Protein AF-A0A380T944-F1 (afdb_monomer)

Radius of gyration: 43.35 Å; Cα contacts (8 Å, |Δi|>4): 78; chains: 1; bounding box: 134×58×89 Å

pLDDT: mean 83.02, std 14.63, range [38.44, 97.25]

Solvent-accessible surface area (backbone atoms only — not comparable to full-atom values): 15507 Å² total; per-residue (Å²): 140,78,91,81,86,84,78,82,78,94,68,70,72,60,61,56,52,52,51,52,53,50,51,52,52,50,50,52,49,52,51,49,50,52,51,49,53,53,50,52,52,50,52,51,54,52,53,53,53,48,52,56,51,60,66,45,58,72,58,50,53,62,50,51,53,53,49,52,51,54,50,54,53,49,51,54,48,48,56,52,50,53,49,49,55,51,53,51,49,52,53,48,43,64,74,45,43,75,53,44,56,56,50,50,52,55,50,50,55,49,52,50,51,51,53,50,51,53,50,51,49,54,53,48,51,52,49,38,51,51,38,44,55,52,24,52,51,32,44,53,52,21,51,52,30,45,54,57,35,54,43,64,75,35,56,67,58,49,51,51,53,47,51,49,50,52,49,52,53,47,51,53,41,51,52,29,50,76,70,65,36,55,69,58,40,49,41,50,64,69,38,103,73,22,58,68,74,73,53,70,80,80,87,72,86,64,51,72,68,55,47,52,49,51,45,54,54,32,47,52,50,24,52,53,29,46,52,52,22,53,50,32,48,51,51,32,55,50,44,52,52,53,51,54,51,52,52,52,48,53,54,50,50,53,51,49,48,57,51,49,51,54,50,52,52,56,56,54,58,72,74,52,76,80,77,73,81,81,71,83,79,125

Sequence (282 aa):
MTYQDEKPQPGQCDLTELERQLEELRQKLLDSQGELQTTQGKIKEHQDQIKDLEALIPQFGPILDGYRTRYEELKKKQEKYDKYCHDERGCLEQILGPIAQKVHEILNKIHEDIARLKKEIAEMEKQCNQLKAERDTAKAEMDAAKSKLDLWRTPAASIDARHKQLDDIKKLLDAERQQHNYAMAYYFLIGKQKYCDKVDDPPQVLTLDQLCEKLKSTWSKYQEAHAIYNTKDGEVNRCETQLATKKSQLEQDQKNLEANIRRKLMELGRDAPPAPTTYATR

Nearest PDB structures (foldseek):
  5xg2-assembly1_A  TM=3.643E-01  e=3.667E-02  Pyrococcus yayanosii CH1
  3zx6-assembly1_B  TM=2.583E-01  e=1.693E-01  Archaeoglobus fulgidus DSM 4304
  5nnv-assembly1_A  TM=2.857E-01  e=4.057E-01  Bacillus subtilis subsp. subtilis str. 168
  3ja6-assembly1_I  TM=2.835E-01  e=4.780E-01  Escherichia coli
  3ja6-assembly1_H  TM=2.481E-01  e=1.774E+00  Escherichia coli

Foldseek 3Di:
DDDDDDDDDPDPVPVVVVVVVVVVVVVVVVVVVVVVVVVVVVVVVVVVVVVVVVVCVVVVVVVVVVVVVVVVVVVVVVVVVVVVVVVVVVLVCVQLPVVVVVLVVLVVVLVVVLVVLVVVLVVLVVVLVVLVVQLVVLVVQLVVLVVQLVCLVCVVVVVVVLVVLVVVLVVVLVVCVVVVVVVVSVCCCDPPCNSVVVRPPDSDPDDPVRSVVSNVVSVVSSVVSVVSSVVSVVVSVVSVVVSVVSVVVSVVSVVVSVVVSVVVVVVSVVVGDPDPPVVPPD

Organism: NCBI:txid256318

Secondary structure (DSSP, 8-state):
------PPPTTHHHHHHHHHHHHHHHHHHHHHHHHHHHHHHHHHHHHHHHHHHHHHHHHHHHHHHHHHHHHHHHHHHHHHHHHHHHHHHHHHHHHHTHHHHHHHHHHHHHHHHHHHHHHHHHHHHHHHHHHHHHHHHHHHHHHHHHHHHHHHH-HHHHHHHHHHHHHHHHHHHHHHHHTT-HHHHHHHHHSTT-GGGGS-S------HHHHHHHHHHHHHHHHHHHHHHHHHHHHHHHHHHHHHHHHHHHHHHHHHHHHHHHHHHHHHHHSSPPPPGGGS--

Mean predicted aligned error: 16.77 Å

Structure (mmCIF, N/CA/C/O backbone):
data_AF-A0A380T944-F1
#
_entry.id   AF-A0A380T944-F1
#
loop_
_atom_site.group_PDB
_atom_site.id
_atom_site.type_symbol
_atom_site.label_atom_id
_atom_site.label_alt_id
_atom_site.label_comp_id
_atom_site.label_asym_id
_atom_site.label_entity_id
_atom_site.label_seq_id
_atom_site.pdbx_PDB_ins_code
_atom_site.Cartn_x
_atom_site.Cartn_y
_atom_site.Cartn_z
_atom_site.occupancy
_atom_site.B_iso_or_equiv
_atom_site.auth_seq_id
_atom_site.auth_comp_id
_atom_site.auth_asym_id
_atom_site.auth_atom_id
_atom_site.pdbx_PDB_model_num
ATOM 1 N N . MET A 1 1 ? -89.274 -41.256 20.090 1.00 41.50 1 MET A N 1
ATOM 2 C CA . MET A 1 1 ? -89.637 -41.819 18.772 1.00 41.50 1 MET A CA 1
ATOM 3 C C . MET A 1 1 ? -89.711 -40.661 17.798 1.00 41.50 1 MET A C 1
ATOM 5 O O . MET A 1 1 ? -90.449 -39.738 18.088 1.00 41.50 1 MET A O 1
ATOM 9 N N . THR A 1 2 ? -88.989 -40.573 16.693 1.00 43.06 2 THR A N 1
ATOM 10 C CA . THR A 1 2 ? -87.859 -41.326 16.130 1.00 43.06 2 THR A CA 1
ATOM 11 C C . THR A 1 2 ? -87.410 -40.458 14.952 1.00 43.06 2 THR A C 1
ATOM 13 O O . THR A 1 2 ? -88.257 -39.940 14.230 1.00 43.06 2 THR A O 1
ATOM 16 N N . TYR A 1 3 ? -86.102 -40.268 14.810 1.00 48.88 3 TYR A N 1
ATOM 17 C CA . TYR A 1 3 ? -85.458 -39.623 13.668 1.00 48.88 3 TYR A CA 1
ATOM 18 C C . TYR A 1 3 ? -85.688 -40.416 12.367 1.00 48.88 3 TYR A C 1
ATOM 20 O O . TYR A 1 3 ? -85.624 -41.644 12.382 1.00 48.88 3 TYR A O 1
ATOM 28 N N . GLN A 1 4 ? -85.863 -39.700 11.258 1.00 42.66 4 GLN A N 1
ATOM 29 C CA . GLN A 1 4 ? -85.433 -40.062 9.898 1.00 42.66 4 GLN A CA 1
ATOM 30 C C . GLN A 1 4 ? -84.932 -38.727 9.316 1.00 42.66 4 GLN A C 1
ATOM 32 O O . GLN A 1 4 ? -85.723 -37.797 9.226 1.00 42.66 4 GLN A O 1
ATOM 37 N N . ASP A 1 5 ? -83.643 -38.419 9.176 1.00 48.06 5 ASP A N 1
ATOM 38 C CA . ASP A 1 5 ? -82.487 -39.107 8.572 1.00 48.06 5 ASP A CA 1
ATOM 39 C C . ASP A 1 5 ? -82.612 -39.241 7.043 1.00 48.06 5 ASP A C 1
ATOM 41 O O . ASP A 1 5 ? -82.834 -40.317 6.489 1.00 48.06 5 ASP A O 1
ATOM 45 N N . GLU A 1 6 ? -82.508 -38.092 6.365 1.00 44.66 6 GLU A N 1
ATOM 46 C CA . GLU A 1 6 ? -82.304 -37.998 4.920 1.00 44.66 6 GLU A CA 1
ATOM 47 C C . GLU A 1 6 ? -80.809 -38.173 4.608 1.00 44.66 6 GLU A C 1
ATOM 49 O O . GLU A 1 6 ? -79.975 -37.316 4.902 1.00 44.66 6 GLU A O 1
ATOM 54 N N . LYS A 1 7 ? -80.467 -39.321 4.013 1.00 48.03 7 LYS A N 1
ATOM 55 C CA . LYS A 1 7 ? -79.121 -39.629 3.510 1.00 48.03 7 LYS A CA 1
ATOM 56 C C . LYS A 1 7 ? -78.780 -38.788 2.266 1.00 48.03 7 LYS A C 1
ATOM 58 O O . LYS A 1 7 ? -79.626 -38.676 1.378 1.00 48.03 7 LYS A O 1
ATOM 63 N N . PRO A 1 8 ? -77.532 -38.300 2.121 1.00 44.50 8 PRO A N 1
ATOM 64 C CA . PRO A 1 8 ? -77.084 -37.614 0.913 1.00 44.50 8 PRO A CA 1
ATOM 65 C C . PRO A 1 8 ? -76.825 -38.603 -0.239 1.00 44.50 8 PRO A C 1
ATOM 67 O O . PRO A 1 8 ? -76.390 -39.737 -0.023 1.00 44.50 8 PRO A O 1
ATOM 70 N N . GLN A 1 9 ? -77.119 -38.171 -1.471 1.00 47.78 9 GLN A N 1
ATOM 71 C CA . GLN A 1 9 ? -77.060 -38.981 -2.694 1.00 47.78 9 GLN A CA 1
ATOM 72 C C . GLN A 1 9 ? -75.616 -39.361 -3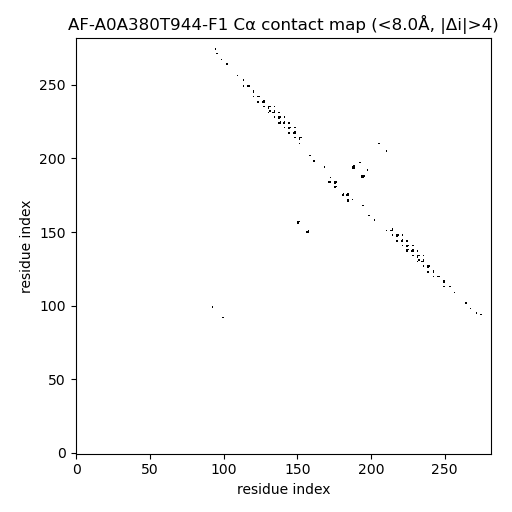.107 1.00 47.78 9 GLN A C 1
ATOM 74 O O . GLN A 1 9 ? -74.747 -38.489 -3.178 1.00 47.78 9 GLN A O 1
ATOM 79 N N . PRO A 1 10 ? -75.351 -40.636 -3.458 1.00 48.81 10 PRO A N 1
ATOM 80 C CA . PRO A 1 10 ? -74.058 -41.100 -3.952 1.00 48.81 10 PRO A CA 1
ATOM 81 C C . PRO A 1 10 ? -73.948 -40.827 -5.461 1.00 48.81 10 PRO A C 1
ATOM 83 O O . PRO A 1 10 ? -74.543 -41.528 -6.273 1.00 48.81 10 PRO A O 1
ATOM 86 N N . GLY A 1 11 ? -73.215 -39.779 -5.840 1.00 53.28 11 GLY A N 1
ATOM 87 C CA . GLY A 1 11 ? -72.976 -39.440 -7.253 1.00 53.28 11 GLY A CA 1
ATOM 88 C C . GLY A 1 11 ? -72.318 -38.078 -7.504 1.00 53.28 11 GLY A C 1
ATOM 89 O O . GLY A 1 11 ? -71.756 -37.862 -8.570 1.00 53.28 11 GLY A O 1
ATOM 90 N N . GLN A 1 12 ? -72.319 -37.167 -6.525 1.00 50.97 12 GLN A N 1
ATOM 91 C CA . GLN A 1 12 ? -71.710 -35.832 -6.667 1.00 50.97 12 GLN A CA 1
ATOM 92 C C . GLN A 1 12 ? -70.182 -35.783 -6.446 1.00 50.97 12 GLN A C 1
ATOM 94 O O . GLN A 1 12 ? -69.553 -34.792 -6.813 1.00 50.97 12 GLN A O 1
ATOM 99 N N . CYS A 1 13 ? -69.567 -36.835 -5.893 1.00 49.25 13 CYS A N 1
ATOM 100 C CA . CYS A 1 13 ? -68.118 -36.882 -5.633 1.00 49.25 13 CYS A CA 1
ATOM 101 C C . CYS A 1 13 ? -67.246 -37.304 -6.832 1.00 49.25 13 CYS A C 1
ATOM 103 O O . CYS A 1 13 ? -66.045 -37.077 -6.779 1.00 49.25 13 CYS A O 1
ATOM 105 N N . ASP A 1 14 ? -67.802 -37.906 -7.889 1.00 67.62 14 ASP A N 1
ATOM 106 C CA . ASP A 1 14 ? -67.001 -38.427 -9.018 1.00 67.62 14 ASP A CA 1
ATOM 107 C C . ASP A 1 14 ? -66.795 -37.355 -10.107 1.00 67.62 14 ASP A C 1
ATOM 109 O O . ASP A 1 14 ? -65.689 -37.117 -10.585 1.00 67.62 14 ASP A O 1
ATOM 113 N N . LEU A 1 15 ? -67.855 -36.599 -10.423 1.00 73.81 15 LEU A N 1
ATOM 114 C CA . LEU A 1 15 ? -67.811 -35.523 -11.420 1.00 73.81 15 LEU A CA 1
ATOM 115 C C . LEU A 1 15 ? -66.922 -34.348 -10.984 1.00 73.81 15 LEU A C 1
ATOM 117 O O . LEU A 1 15 ? -66.162 -33.818 -11.786 1.00 73.81 15 LEU A O 1
ATOM 121 N N . THR A 1 16 ? -66.989 -33.973 -9.706 1.00 82.12 16 THR A N 1
ATOM 122 C CA . THR A 1 16 ? -66.213 -32.853 -9.150 1.00 82.12 16 THR A CA 1
ATOM 123 C C . THR A 1 16 ? -64.712 -33.151 -9.101 1.00 82.12 16 THR A C 1
ATOM 125 O O . THR A 1 16 ? -63.897 -32.263 -9.342 1.00 82.12 16 THR A O 1
ATOM 128 N N . GLU A 1 17 ? -64.326 -34.405 -8.856 1.00 84.81 17 GLU A N 1
ATOM 129 C CA . GLU A 1 17 ? -62.926 -34.839 -8.897 1.00 84.81 17 GLU A CA 1
ATOM 130 C C . GLU A 1 17 ? -62.388 -34.896 -10.337 1.00 84.81 17 GLU A C 1
ATOM 132 O O . GLU A 1 17 ? -61.266 -34.460 -10.598 1.00 84.81 17 GLU A O 1
ATOM 137 N N . LEU A 1 18 ? -63.202 -35.354 -11.291 1.00 84.88 18 LEU A N 1
ATOM 138 C CA . LEU A 1 18 ? -62.882 -35.312 -12.722 1.00 84.88 18 LEU A CA 1
ATOM 139 C C . LEU A 1 18 ? -62.709 -33.874 -13.238 1.00 84.88 18 LEU A C 1
ATOM 141 O O . LEU A 1 18 ? -61.762 -33.599 -13.974 1.00 84.88 18 LEU A O 1
ATOM 145 N N . GLU A 1 19 ? -63.575 -32.945 -12.827 1.00 88.00 19 GLU A N 1
ATOM 146 C CA . GLU A 1 19 ? -63.451 -31.515 -13.148 1.00 88.00 19 GLU A CA 1
ATOM 147 C C . GLU A 1 19 ? -62.162 -30.916 -12.574 1.00 88.00 19 GLU A C 1
ATOM 149 O O . GLU A 1 19 ? -61.440 -30.208 -13.279 1.00 88.00 19 GLU A O 1
ATOM 154 N N . ARG A 1 20 ? -61.824 -31.263 -11.326 1.00 88.56 20 ARG A N 1
ATOM 155 C CA . ARG A 1 20 ? -60.576 -30.849 -10.673 1.00 88.56 20 ARG A CA 1
ATOM 156 C C . ARG A 1 20 ? -59.344 -31.349 -11.434 1.00 88.56 20 ARG A C 1
ATOM 158 O O . ARG A 1 20 ? -58.433 -30.569 -11.698 1.00 88.56 20 ARG A O 1
ATOM 165 N N . GLN A 1 21 ? -59.320 -32.624 -11.828 1.00 90.50 21 GLN A N 1
ATOM 166 C CA . GLN A 1 21 ? -58.214 -33.211 -12.597 1.00 90.50 21 GLN A CA 1
ATOM 167 C C . GLN A 1 21 ? -58.085 -32.602 -13.997 1.00 90.50 21 GLN A C 1
ATOM 169 O O . GLN A 1 21 ? -56.974 -32.397 -14.488 1.00 90.50 21 GLN A O 1
ATOM 174 N N . LEU A 1 22 ? -59.210 -32.299 -14.647 1.00 87.88 22 LEU A N 1
ATOM 175 C CA . LEU A 1 22 ? -59.220 -31.678 -15.967 1.00 87.88 22 LEU A CA 1
ATOM 176 C C . LEU A 1 22 ? -58.665 -30.250 -15.905 1.00 87.88 22 LEU A C 1
ATOM 178 O O . LEU A 1 22 ? -57.879 -29.867 -16.773 1.00 87.88 22 LEU A O 1
ATOM 182 N N . GLU A 1 23 ? -59.006 -29.492 -14.863 1.00 91.81 23 GLU A N 1
ATOM 183 C CA . GLU A 1 23 ? -58.460 -28.152 -14.648 1.00 91.81 23 GLU A CA 1
ATOM 184 C C . GLU A 1 23 ? -56.964 -28.188 -14.294 1.00 91.81 23 GLU A C 1
ATOM 186 O O . GLU A 1 23 ? -56.180 -27.421 -14.852 1.00 91.81 23 GLU A O 1
ATOM 191 N N . GLU A 1 24 ? -56.517 -29.152 -13.481 1.00 93.44 24 GLU A N 1
ATOM 192 C CA . GLU A 1 24 ? -55.085 -29.376 -13.233 1.00 93.44 24 GLU A CA 1
ATOM 193 C C . GLU A 1 24 ? -54.312 -29.725 -14.511 1.00 93.44 24 GLU A C 1
ATOM 195 O O . GLU A 1 24 ? -53.197 -29.242 -14.718 1.00 93.44 24 GLU A O 1
ATOM 200 N N . LEU A 1 25 ? -54.876 -30.567 -15.382 1.00 93.19 25 LEU A N 1
ATOM 201 C CA . LEU A 1 25 ? -54.254 -30.922 -16.659 1.00 93.19 25 LEU A CA 1
ATOM 202 C C . LEU A 1 25 ? -54.207 -29.733 -17.622 1.00 93.19 25 LEU A C 1
ATOM 204 O O . LEU A 1 25 ? -53.212 -29.571 -18.328 1.00 93.19 25 LEU A O 1
ATOM 208 N N . ARG A 1 26 ? -55.241 -28.883 -17.638 1.00 93.12 26 ARG A N 1
ATOM 209 C CA . ARG A 1 26 ? -55.243 -27.631 -18.410 1.00 93.12 26 ARG A CA 1
ATOM 210 C C . ARG A 1 26 ? -54.177 -26.668 -17.917 1.00 93.12 26 ARG A C 1
ATOM 212 O O . ARG A 1 26 ? -53.446 -26.129 -18.745 1.00 93.12 26 ARG A O 1
ATOM 219 N N . GLN A 1 27 ? -54.050 -26.506 -16.602 1.00 93.50 27 GLN A N 1
ATOM 220 C CA . GLN A 1 27 ? -53.013 -25.662 -16.022 1.00 93.50 27 GLN A CA 1
ATOM 221 C C . GLN A 1 27 ? -51.621 -26.196 -16.377 1.00 93.50 27 GLN A C 1
ATOM 223 O O . GLN A 1 27 ? -50.810 -25.454 -16.918 1.00 93.50 27 GLN A O 1
ATOM 228 N N . LYS A 1 28 ? -51.376 -27.505 -16.221 1.00 94.12 28 LYS A N 1
ATOM 229 C CA . LYS A 1 28 ? -50.106 -28.138 -16.626 1.00 94.12 28 LYS A CA 1
ATOM 230 C C . LYS A 1 28 ? -49.802 -27.975 -18.116 1.00 94.12 28 LYS A C 1
ATOM 232 O O . LYS A 1 28 ? -48.642 -27.796 -18.483 1.00 94.12 28 LYS A O 1
ATOM 237 N N . LEU A 1 29 ? -50.816 -28.055 -18.981 1.00 93.00 29 LEU A N 1
ATOM 238 C CA . LEU A 1 29 ? -50.657 -27.836 -20.420 1.00 93.00 29 LEU A CA 1
ATOM 239 C C . LEU A 1 29 ? -50.274 -26.382 -20.718 1.00 93.00 29 LEU A C 1
ATOM 241 O O . LEU A 1 29 ? -49.379 -26.153 -21.531 1.00 93.00 29 LEU A O 1
ATOM 245 N N . LEU A 1 30 ? -50.921 -25.420 -20.056 1.00 95.12 30 LEU A N 1
ATOM 246 C CA . LEU A 1 30 ? -50.620 -23.997 -20.193 1.00 95.12 30 LEU A CA 1
ATOM 247 C C . LEU A 1 30 ? -49.201 -23.680 -19.700 1.00 95.12 30 LEU A C 1
ATOM 249 O O . LEU A 1 30 ? -48.441 -23.022 -20.411 1.00 95.12 30 LEU A O 1
ATOM 253 N N . ASP A 1 31 ? -48.823 -24.217 -18.540 1.00 94.56 31 ASP A N 1
ATOM 254 C CA . ASP A 1 31 ? -47.484 -24.072 -17.965 1.00 94.56 31 ASP A CA 1
ATOM 255 C C . ASP A 1 31 ? -46.427 -24.656 -18.919 1.00 94.56 31 ASP A C 1
ATOM 257 O O . ASP A 1 31 ? -45.466 -23.977 -19.279 1.00 94.56 31 ASP A O 1
ATOM 261 N N . SER A 1 32 ? -46.663 -25.865 -19.444 1.00 93.38 32 SER A N 1
ATOM 262 C CA . SER A 1 32 ? -45.767 -26.522 -20.410 1.00 93.38 32 SER A CA 1
ATOM 263 C C . SER A 1 32 ? -45.637 -25.740 -21.724 1.00 93.38 32 SER A C 1
ATOM 265 O O . SER A 1 32 ? -44.562 -25.692 -22.322 1.00 93.38 32 SER A O 1
ATOM 267 N N . GLN A 1 33 ? -46.715 -25.107 -22.199 1.00 93.56 33 GLN A N 1
ATOM 268 C CA . GLN A 1 33 ? -46.672 -24.237 -23.379 1.00 93.56 33 GLN A CA 1
ATOM 269 C C . GLN A 1 33 ? -45.852 -22.967 -23.117 1.00 93.56 33 GLN A C 1
ATOM 271 O O . GLN A 1 33 ? -45.068 -22.559 -23.980 1.00 93.56 33 GLN A O 1
ATOM 276 N N . GLY A 1 34 ? -45.983 -22.372 -21.928 1.00 95.50 34 GLY A N 1
ATOM 277 C CA . GLY A 1 34 ? -45.169 -21.236 -21.494 1.00 95.50 34 GLY A CA 1
ATOM 278 C C . GLY A 1 34 ? -43.681 -21.585 -21.384 1.00 95.50 34 GLY A C 1
ATOM 279 O O . GLY A 1 34 ? -42.820 -20.839 -21.866 1.00 95.50 34 GLY A O 1
ATOM 280 N N . GLU A 1 35 ? -43.361 -22.754 -20.826 1.00 95.25 35 GLU A N 1
ATOM 281 C CA . GLU A 1 35 ? -41.994 -23.281 -20.763 1.00 95.25 35 GLU A CA 1
ATOM 282 C C . GLU A 1 35 ? -41.409 -23.531 -22.158 1.00 95.25 35 GLU A C 1
ATOM 284 O O . GLU A 1 35 ? -40.255 -23.178 -22.427 1.00 95.25 35 GLU A O 1
ATOM 289 N N . LEU A 1 36 ? -42.205 -24.080 -23.080 1.00 95.12 36 LEU A N 1
ATOM 290 C CA . LEU A 1 36 ? -41.788 -24.333 -24.457 1.00 95.12 36 LEU A CA 1
ATOM 291 C C . LEU A 1 36 ? -41.483 -23.031 -25.211 1.00 95.12 36 LEU A C 1
ATOM 293 O O . LEU A 1 36 ? -40.438 -22.939 -25.857 1.00 95.12 36 LEU A O 1
ATOM 297 N N . GLN A 1 37 ? -42.327 -22.002 -25.084 1.00 94.31 37 GLN A N 1
ATOM 298 C CA . GLN A 1 37 ? -42.066 -20.682 -25.677 1.00 94.31 37 GLN A CA 1
ATOM 299 C C . GLN A 1 37 ? -40.810 -20.031 -25.093 1.00 94.31 37 GLN A C 1
ATOM 301 O O . GLN A 1 37 ? -39.971 -19.514 -25.833 1.00 94.31 37 GLN A O 1
ATOM 306 N N . THR A 1 38 ? -40.641 -20.108 -23.773 1.00 96.19 38 THR A N 1
ATOM 307 C CA . THR A 1 38 ? -39.442 -19.600 -23.094 1.00 96.19 38 THR A CA 1
ATOM 308 C C . THR A 1 38 ? -38.186 -20.308 -23.606 1.00 96.19 38 THR A C 1
ATOM 310 O O . THR A 1 38 ? -37.167 -19.673 -23.878 1.00 96.19 38 THR A O 1
ATOM 313 N N . THR A 1 39 ? -38.259 -21.626 -23.788 1.00 93.50 39 THR A N 1
ATOM 314 C CA . THR A 1 39 ? -37.143 -22.443 -24.278 1.00 93.50 39 THR A CA 1
ATOM 315 C C . THR A 1 39 ? -36.824 -22.136 -25.741 1.00 93.50 39 THR A C 1
ATOM 317 O O . THR A 1 39 ? -35.656 -22.000 -26.093 1.00 93.50 39 THR A O 1
ATOM 320 N N . GLN A 1 40 ? -37.835 -21.944 -26.590 1.00 95.19 40 GLN A N 1
ATOM 321 C CA . GLN A 1 40 ? -37.649 -21.511 -27.978 1.00 95.19 40 GLN A CA 1
ATOM 322 C C . GLN A 1 40 ? -36.990 -20.130 -28.071 1.00 95.19 40 GLN A C 1
ATOM 324 O O . GLN A 1 40 ? -36.100 -19.935 -28.900 1.00 95.19 40 GLN A O 1
ATOM 329 N N . GLY A 1 41 ? -37.374 -19.198 -27.192 1.00 96.19 41 GLY A N 1
ATOM 330 C CA . GLY A 1 41 ? -36.717 -17.896 -27.069 1.00 96.19 41 GLY A CA 1
ATOM 331 C C . GLY A 1 41 ? -35.225 -18.035 -26.757 1.00 96.19 41 GLY A C 1
ATOM 332 O O . GLY A 1 41 ? -34.396 -17.484 -27.479 1.00 96.19 41 GLY A O 1
ATOM 333 N N . LYS A 1 42 ? -34.880 -18.857 -25.756 1.00 96.62 42 LYS A N 1
ATOM 334 C CA . LYS A 1 42 ? -33.483 -19.144 -25.383 1.00 96.62 42 LYS A CA 1
ATOM 335 C C . LYS A 1 42 ? -32.694 -19.820 -26.507 1.00 96.62 42 LYS A C 1
ATOM 337 O O . LYS A 1 42 ? -31.541 -19.477 -26.739 1.00 96.62 42 LYS A O 1
ATOM 342 N N . ILE A 1 43 ? -33.303 -20.761 -27.233 1.00 97.19 43 ILE A N 1
ATOM 343 C CA . ILE A 1 43 ? -32.655 -21.426 -28.376 1.00 97.19 43 ILE A CA 1
ATOM 344 C C . ILE A 1 43 ? -32.290 -20.406 -29.454 1.00 97.19 43 ILE A C 1
ATOM 346 O O . ILE A 1 43 ? -31.179 -20.451 -29.978 1.00 97.19 43 ILE A O 1
ATOM 350 N N . LYS A 1 44 ? -33.200 -19.483 -29.776 1.00 96.25 44 LYS A N 1
ATOM 351 C CA . LYS A 1 44 ? -32.937 -18.446 -30.776 1.00 96.25 44 LYS A CA 1
ATOM 352 C C . LYS A 1 44 ? -31.808 -17.514 -30.334 1.00 96.25 44 LYS A C 1
ATOM 354 O O . LYS A 1 44 ? -30.905 -17.252 -31.119 1.00 96.25 44 LYS A O 1
ATOM 359 N N . GLU A 1 45 ? -31.824 -17.082 -29.075 1.00 97.25 45 GLU A N 1
ATOM 360 C CA . GLU A 1 45 ? -30.753 -16.262 -28.502 1.00 97.25 45 GLU A CA 1
ATOM 361 C C . GLU A 1 45 ? -29.391 -16.966 -28.601 1.00 97.25 45 GLU A C 1
ATOM 363 O O . GLU A 1 45 ? -28.419 -16.377 -29.069 1.00 97.25 45 GLU A O 1
ATOM 368 N N . HIS A 1 46 ? -29.323 -18.252 -28.245 1.00 97.06 46 HIS A N 1
ATOM 369 C CA . HIS A 1 46 ? -28.093 -19.031 -28.379 1.00 97.06 46 HIS A CA 1
ATOM 370 C C . HIS A 1 46 ? -27.657 -19.220 -29.838 1.00 97.06 46 HIS A C 1
ATOM 372 O O . HIS A 1 46 ? -26.462 -19.207 -30.117 1.00 97.06 46 HIS A O 1
ATOM 378 N N . GLN A 1 47 ? -28.587 -19.368 -30.784 1.00 97.25 47 GLN A N 1
ATOM 379 C CA . GLN A 1 47 ? -28.254 -19.449 -32.211 1.00 97.25 47 GLN A CA 1
ATOM 380 C C . GLN A 1 47 ? -27.651 -18.147 -32.742 1.00 97.25 47 GLN A C 1
ATOM 382 O O . GLN A 1 47 ? -26.708 -18.194 -33.531 1.00 97.25 47 GLN A O 1
ATOM 387 N N . ASP A 1 48 ? -28.172 -17.000 -32.312 1.00 95.75 48 ASP A N 1
ATOM 388 C CA . ASP A 1 48 ? -27.628 -15.699 -32.698 1.00 95.75 48 ASP A CA 1
ATOM 389 C C . ASP A 1 48 ? -26.242 -15.480 -32.057 1.00 95.75 48 ASP A C 1
ATOM 391 O O . ASP A 1 48 ? -25.299 -15.117 -32.758 1.00 95.75 48 ASP A O 1
ATOM 395 N N . GLN A 1 49 ? -26.061 -15.857 -30.783 1.00 95.88 49 GLN A N 1
ATOM 396 C CA . GLN A 1 49 ? -24.747 -15.854 -30.120 1.00 95.88 49 GLN A CA 1
ATOM 397 C C . GLN A 1 49 ? -23.716 -16.738 -30.843 1.00 95.88 49 GLN A C 1
ATOM 399 O O . GLN A 1 49 ? -22.560 -16.342 -30.991 1.00 95.88 49 GLN A O 1
ATOM 404 N N . ILE A 1 50 ? -24.112 -17.929 -31.307 1.00 96.25 50 ILE A N 1
ATOM 405 C CA . ILE A 1 50 ? -23.224 -18.824 -32.065 1.00 96.25 50 ILE A CA 1
ATOM 406 C C . ILE A 1 50 ? -22.783 -18.163 -33.372 1.00 96.25 50 ILE A C 1
ATOM 408 O O . ILE A 1 50 ? -21.591 -18.176 -33.670 1.00 96.25 50 ILE A O 1
ATOM 412 N N . LYS A 1 51 ? -23.698 -17.533 -34.118 1.00 95.94 51 LYS A N 1
ATOM 413 C CA . LYS A 1 51 ? -23.355 -16.835 -35.370 1.00 95.94 51 LYS A CA 1
ATOM 414 C C . LYS A 1 51 ? -22.375 -15.690 -35.145 1.00 95.94 51 LYS A C 1
ATOM 416 O O . LYS A 1 51 ? -21.431 -15.534 -35.919 1.00 95.94 51 LYS A O 1
ATOM 421 N N . ASP A 1 52 ? -22.581 -14.905 -34.091 1.00 94.62 52 ASP A N 1
ATOM 422 C CA . ASP A 1 52 ? -21.679 -13.805 -33.748 1.00 94.62 52 ASP A CA 1
ATOM 423 C C . ASP A 1 52 ? -20.276 -14.331 -33.415 1.00 94.62 52 ASP A C 1
ATOM 425 O O . ASP A 1 52 ? -19.271 -13.793 -33.886 1.00 94.62 52 ASP A O 1
ATOM 429 N N . LEU A 1 53 ? -20.191 -15.433 -32.662 1.00 93.75 53 LEU A N 1
ATOM 430 C CA . LEU A 1 53 ? -18.920 -16.094 -32.359 1.00 93.75 53 LEU A CA 1
ATOM 431 C C . LEU A 1 53 ? -18.254 -16.666 -33.618 1.00 93.75 53 LEU A C 1
ATOM 433 O O . LEU A 1 53 ? -17.053 -16.474 -33.814 1.00 93.75 53 LEU A O 1
ATOM 437 N N . GLU A 1 54 ? -19.014 -17.314 -34.501 1.00 94.81 54 GLU A N 1
ATOM 438 C CA . GLU A 1 54 ? -18.522 -17.829 -35.783 1.00 94.81 54 GLU A CA 1
ATOM 439 C C . GLU A 1 54 ? -17.969 -16.711 -36.679 1.00 94.81 54 GLU A C 1
ATOM 441 O O . GLU A 1 54 ? -16.948 -16.905 -37.342 1.00 94.81 54 GLU A O 1
ATOM 446 N N . ALA A 1 55 ? -18.571 -15.518 -36.651 1.00 93.12 55 ALA A N 1
ATOM 447 C CA . ALA A 1 55 ? -18.092 -14.347 -37.386 1.00 93.12 55 ALA A CA 1
ATOM 448 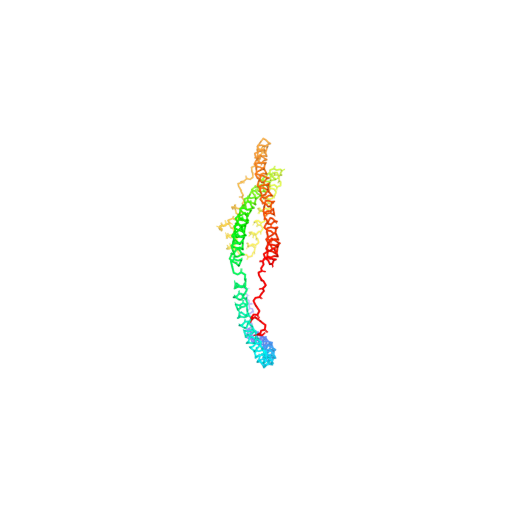C C . ALA A 1 55 ? -16.801 -13.735 -36.802 1.00 93.12 55 ALA A C 1
ATOM 450 O O . ALA A 1 55 ? -16.054 -13.053 -37.516 1.00 93.12 55 ALA A O 1
ATOM 451 N N . LEU A 1 56 ? -16.504 -13.977 -35.521 1.00 92.75 56 LEU A N 1
ATOM 452 C CA . LEU A 1 56 ? -15.270 -13.521 -34.871 1.00 92.75 56 LEU A CA 1
ATOM 453 C C . LEU A 1 56 ? -14.079 -14.448 -35.144 1.00 92.75 56 LEU A C 1
ATOM 455 O O . LEU A 1 56 ? -12.960 -13.960 -35.305 1.00 92.75 56 LEU A O 1
ATOM 459 N N . ILE A 1 57 ? -14.301 -15.762 -35.254 1.00 91.94 57 ILE A N 1
ATOM 460 C CA . ILE A 1 57 ? -13.251 -16.761 -35.538 1.00 91.94 57 ILE A CA 1
ATOM 461 C C . ILE A 1 57 ? -12.315 -16.356 -36.699 1.00 91.94 57 ILE A C 1
ATOM 463 O O . ILE A 1 57 ? -11.096 -16.366 -36.492 1.00 91.94 57 ILE A O 1
ATOM 467 N N . PRO A 1 58 ? -12.801 -15.952 -37.892 1.00 93.38 58 PRO A N 1
ATOM 468 C CA . PRO A 1 58 ? -11.918 -15.607 -39.008 1.00 93.38 58 PRO A CA 1
ATOM 469 C C . PRO A 1 58 ? -11.109 -14.323 -38.780 1.00 93.38 58 PRO A C 1
ATOM 471 O O . PRO A 1 58 ? -10.075 -14.141 -39.419 1.00 93.38 58 PRO A O 1
ATOM 474 N N . GLN A 1 59 ? -11.529 -13.441 -37.867 1.00 94.06 59 GLN A N 1
ATOM 475 C CA . GLN A 1 59 ? -10.814 -12.193 -37.571 1.00 94.06 59 GLN A CA 1
ATOM 476 C C . GLN A 1 59 ? -9.549 -12.443 -36.743 1.00 94.06 59 GLN A C 1
ATOM 478 O O . GLN A 1 59 ? -8.570 -11.705 -36.863 1.00 94.06 59 GLN A O 1
ATOM 483 N N . PHE A 1 60 ? -9.528 -13.508 -35.937 1.00 92.62 60 PHE A N 1
ATOM 484 C CA . PHE A 1 60 ? -8.378 -13.826 -35.092 1.00 92.62 60 PHE A CA 1
ATOM 485 C C . PHE A 1 60 ? -7.157 -14.314 -35.878 1.00 92.62 60 PHE A C 1
ATOM 487 O O . PHE A 1 60 ? -6.037 -14.043 -35.453 1.00 92.62 60 PHE A O 1
ATOM 494 N N . GLY A 1 61 ? -7.340 -14.975 -37.027 1.00 92.69 61 GLY A N 1
ATOM 495 C CA . GLY A 1 61 ? -6.229 -15.473 -37.853 1.00 92.69 61 GLY A CA 1
ATOM 496 C C . GLY A 1 61 ? -5.253 -14.361 -38.271 1.00 92.69 61 GLY A C 1
ATOM 497 O O . GLY A 1 61 ? -4.098 -14.379 -37.843 1.00 92.69 61 GLY A O 1
ATOM 498 N N . PRO A 1 62 ? -5.715 -13.331 -39.005 1.00 95.38 62 PRO A N 1
ATOM 499 C CA . PRO A 1 62 ? -4.877 -12.199 -39.400 1.00 95.38 62 PRO A CA 1
ATOM 500 C C . PRO A 1 62 ? -4.269 -11.435 -38.216 1.00 95.38 62 PRO A C 1
ATOM 502 O O . PRO A 1 62 ? -3.144 -10.942 -38.310 1.00 95.38 62 PRO A O 1
ATOM 505 N N . ILE A 1 63 ? -4.990 -11.339 -37.091 1.00 94.81 63 ILE A N 1
ATOM 506 C CA . ILE A 1 63 ? -4.480 -10.699 -35.870 1.00 94.81 63 ILE A CA 1
ATOM 507 C C . ILE A 1 63 ? -3.297 -11.493 -35.304 1.00 94.81 63 ILE A C 1
ATOM 509 O O . ILE A 1 63 ? -2.267 -10.899 -34.979 1.00 94.81 63 ILE A O 1
ATOM 513 N N . LEU A 1 64 ? -3.416 -12.820 -35.208 1.00 94.38 64 LEU A N 1
ATOM 514 C CA . LEU A 1 64 ? -2.347 -13.693 -34.720 1.00 94.38 64 LEU A CA 1
ATOM 515 C C . LEU A 1 64 ? -1.132 -13.681 -35.653 1.00 94.38 64 LEU A C 1
ATOM 517 O O . LEU A 1 64 ? -0.000 -13.602 -35.171 1.00 94.38 64 LEU A O 1
ATOM 521 N N . ASP A 1 65 ? -1.347 -13.687 -36.967 1.00 95.38 65 ASP A N 1
ATOM 522 C CA . ASP A 1 65 ? -0.266 -13.608 -37.954 1.00 95.38 65 ASP A CA 1
ATOM 523 C C . ASP A 1 65 ? 0.452 -12.251 -37.908 1.00 95.38 65 ASP A C 1
ATOM 525 O O . ASP A 1 65 ? 1.688 -12.180 -37.912 1.00 95.38 65 ASP A O 1
ATOM 529 N N . GLY A 1 66 ? -0.310 -11.160 -37.785 1.00 96.62 66 GLY A N 1
ATOM 530 C CA . GLY A 1 66 ? 0.230 -9.814 -37.604 1.00 96.62 66 GLY A CA 1
ATOM 531 C C . GLY A 1 66 ? 1.018 -9.674 -36.301 1.00 96.62 66 GLY A C 1
ATOM 532 O O . GLY A 1 66 ? 2.111 -9.102 -36.293 1.00 96.62 66 GLY A O 1
ATOM 533 N N . TYR A 1 67 ? 0.509 -10.241 -35.205 1.00 96.12 67 TYR A N 1
ATOM 534 C CA . TYR A 1 67 ? 1.212 -10.290 -33.924 1.00 96.12 67 TYR A CA 1
ATOM 535 C C . TYR A 1 67 ? 2.519 -11.085 -34.028 1.00 96.12 67 TYR A C 1
ATOM 537 O O . TYR A 1 67 ? 3.571 -10.579 -33.635 1.00 96.12 67 TYR A O 1
ATOM 545 N N . ARG A 1 68 ? 2.483 -12.287 -34.619 1.00 97.06 68 ARG A N 1
ATOM 546 C CA . ARG A 1 68 ? 3.665 -13.138 -34.826 1.00 97.06 68 ARG A CA 1
ATOM 547 C C . ARG A 1 68 ? 4.738 -12.421 -35.642 1.00 97.06 68 ARG A C 1
ATOM 549 O O . ARG A 1 68 ? 5.906 -12.442 -35.267 1.00 97.06 68 ARG A O 1
ATOM 556 N N . THR A 1 69 ? 4.343 -11.746 -36.718 1.00 97.19 69 THR A N 1
ATOM 557 C CA . THR A 1 69 ? 5.272 -10.993 -37.573 1.00 97.19 69 THR A CA 1
ATOM 558 C C . THR A 1 69 ? 5.959 -9.873 -36.793 1.00 97.19 69 THR A C 1
ATOM 560 O O . THR A 1 69 ? 7.186 -9.786 -36.782 1.00 97.19 69 THR A O 1
ATOM 563 N N . ARG A 1 70 ? 5.185 -9.055 -36.067 1.00 95.62 70 ARG A N 1
ATOM 564 C CA . ARG A 1 70 ? 5.731 -7.964 -35.242 1.00 95.62 70 ARG A CA 1
ATOM 565 C C . ARG A 1 70 ? 6.636 -8.476 -34.124 1.00 95.62 70 ARG A C 1
ATOM 567 O O . ARG A 1 70 ? 7.647 -7.844 -33.830 1.00 95.62 70 ARG A O 1
ATOM 574 N N . TYR A 1 71 ? 6.288 -9.607 -33.514 1.00 96.19 71 TYR A N 1
ATOM 575 C CA . TYR A 1 71 ? 7.116 -10.251 -32.499 1.00 96.19 71 TYR A CA 1
ATOM 576 C C . TYR A 1 71 ? 8.483 -10.659 -33.065 1.00 96.19 71 TYR A C 1
ATOM 578 O O . TYR A 1 71 ? 9.511 -10.307 -32.491 1.00 96.19 71 TYR A O 1
ATOM 586 N N . GLU A 1 72 ? 8.515 -11.327 -34.221 1.00 96.75 72 GLU A N 1
ATOM 587 C CA . GLU A 1 72 ? 9.769 -11.733 -34.869 1.00 96.75 72 GLU A CA 1
ATOM 588 C C . GLU A 1 72 ? 10.619 -10.534 -35.316 1.00 96.75 72 GLU A C 1
ATOM 590 O O . GLU A 1 72 ? 11.843 -10.539 -35.172 1.00 96.75 72 GLU A O 1
ATOM 595 N N . GLU A 1 73 ? 9.993 -9.470 -35.822 1.00 97.00 73 GLU A N 1
ATOM 596 C CA . GLU A 1 73 ? 10.695 -8.224 -36.141 1.00 97.00 73 GLU A CA 1
ATOM 597 C C . GLU A 1 73 ? 11.312 -7.571 -34.903 1.00 97.00 73 GLU A C 1
ATOM 599 O O . GLU A 1 73 ? 12.466 -7.134 -34.945 1.00 97.00 73 GLU A O 1
ATOM 604 N N . LEU A 1 74 ? 10.556 -7.500 -33.803 1.00 96.69 74 LEU A N 1
ATOM 605 C CA . LEU A 1 74 ? 11.030 -6.939 -32.544 1.00 96.69 74 LEU A CA 1
ATOM 606 C C . LEU A 1 74 ? 12.191 -7.762 -31.985 1.00 96.69 74 LEU A C 1
ATOM 608 O O . LEU A 1 74 ? 13.212 -7.186 -31.620 1.00 96.69 74 LEU A O 1
ATOM 612 N N . LYS A 1 75 ? 12.073 -9.091 -31.994 1.00 96.88 75 LYS A N 1
ATOM 613 C CA . LYS A 1 75 ? 13.125 -10.009 -31.552 1.00 96.88 75 LYS A CA 1
ATOM 614 C C . LYS A 1 75 ? 14.417 -9.810 -32.347 1.00 96.88 75 LYS A C 1
ATOM 616 O O . LYS A 1 75 ? 15.475 -9.610 -31.761 1.00 96.88 75 LYS A O 1
ATOM 621 N N . LYS A 1 76 ? 14.333 -9.754 -33.681 1.00 96.38 76 LYS A N 1
ATOM 622 C CA . LYS A 1 76 ? 15.501 -9.481 -34.540 1.00 96.38 76 LYS A CA 1
ATOM 623 C C . LYS A 1 76 ? 16.113 -8.107 -34.278 1.00 96.38 76 LYS A C 1
ATOM 625 O O . LYS A 1 76 ? 17.332 -7.957 -34.332 1.00 96.38 76 LYS A O 1
ATOM 630 N N . LYS A 1 77 ? 15.288 -7.080 -34.044 1.00 94.75 77 LYS A N 1
ATOM 631 C CA . LYS A 1 77 ? 15.783 -5.747 -33.669 1.00 94.75 77 LYS A CA 1
ATOM 632 C C . LYS A 1 77 ? 16.507 -5.804 -32.328 1.00 94.75 77 LYS A C 1
ATOM 634 O O . LYS A 1 77 ? 17.601 -5.263 -32.239 1.00 94.75 77 LYS A O 1
ATOM 639 N N . GLN A 1 78 ? 15.938 -6.481 -31.337 1.00 94.50 78 GLN A N 1
ATOM 640 C CA . GLN A 1 78 ? 16.543 -6.655 -30.022 1.00 94.50 78 GLN A CA 1
ATOM 641 C C . GLN A 1 78 ? 17.911 -7.340 -30.121 1.00 94.50 78 GLN A C 1
ATOM 643 O O . GLN A 1 78 ? 18.889 -6.771 -29.658 1.00 94.50 78 GLN A O 1
ATOM 648 N N . GLU A 1 79 ? 18.016 -8.466 -30.832 1.00 95.62 79 GLU A N 1
ATOM 649 C CA . GLU A 1 79 ? 19.293 -9.170 -31.042 1.00 95.62 79 GLU A CA 1
ATOM 650 C C . GLU A 1 79 ? 20.360 -8.272 -31.697 1.00 95.62 79 GLU A C 1
ATOM 652 O O . GLU A 1 79 ? 21.530 -8.283 -31.307 1.00 95.62 79 GLU A O 1
ATOM 657 N N . LYS A 1 80 ? 19.965 -7.454 -32.684 1.00 95.00 80 LYS A N 1
ATOM 658 C CA . LYS A 1 80 ? 20.871 -6.482 -33.316 1.00 95.00 80 LYS A CA 1
ATOM 659 C C . LYS A 1 80 ? 21.316 -5.390 -32.346 1.00 95.00 80 LYS A C 1
ATOM 661 O O . LYS A 1 80 ? 22.493 -5.038 -32.348 1.00 95.00 80 LYS A O 1
ATOM 666 N N . TYR A 1 81 ? 20.395 -4.852 -31.551 1.00 93.12 81 TYR A N 1
ATOM 667 C CA . TYR A 1 81 ? 20.705 -3.831 -30.552 1.00 93.12 81 TYR A CA 1
ATOM 668 C C . TYR A 1 81 ? 21.596 -4.377 -29.435 1.00 93.12 81 TYR A C 1
ATOM 670 O O . TYR A 1 81 ? 22.549 -3.704 -29.059 1.00 93.12 81 TYR A O 1
ATOM 678 N N . ASP A 1 82 ? 21.358 -5.599 -28.958 1.00 91.50 82 ASP A N 1
ATOM 679 C CA . ASP A 1 82 ? 22.191 -6.244 -27.938 1.00 91.50 82 ASP A CA 1
ATOM 680 C C . ASP A 1 82 ? 23.626 -6.419 -28.435 1.00 91.50 82 ASP A C 1
ATOM 682 O O . ASP A 1 82 ? 24.582 -6.081 -27.732 1.00 91.50 82 ASP A O 1
ATOM 686 N N . LYS A 1 83 ? 23.781 -6.873 -29.685 1.00 93.44 83 LYS A N 1
ATOM 687 C CA . LYS A 1 83 ? 25.093 -6.970 -30.325 1.00 93.44 83 LYS A CA 1
ATOM 688 C C . LYS A 1 83 ? 25.764 -5.602 -30.452 1.00 93.44 83 LYS A C 1
ATOM 690 O O . LYS A 1 83 ? 26.922 -5.471 -30.080 1.00 93.44 83 LYS A O 1
ATOM 695 N N . TYR A 1 84 ? 25.040 -4.591 -30.936 1.00 93.69 84 TYR A N 1
ATOM 696 C CA . TYR A 1 84 ? 25.555 -3.224 -31.032 1.00 93.69 84 TYR A CA 1
ATOM 697 C C . TYR A 1 84 ? 26.050 -2.710 -29.674 1.00 93.69 84 TYR A C 1
ATOM 699 O O . TYR A 1 84 ? 27.174 -2.237 -29.575 1.00 93.69 84 TYR A O 1
ATOM 707 N N . CYS A 1 85 ? 25.252 -2.854 -28.613 1.00 88.38 85 CYS A N 1
ATOM 708 C CA . CYS A 1 85 ? 25.629 -2.432 -2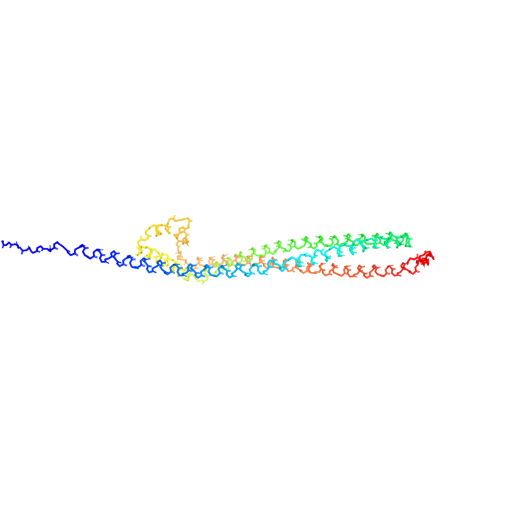7.264 1.00 88.38 85 CYS A CA 1
ATOM 709 C C . CYS A 1 85 ? 26.869 -3.174 -26.747 1.00 88.38 85 CYS A C 1
ATOM 711 O O . CYS A 1 85 ? 27.708 -2.568 -26.082 1.00 88.38 85 CYS A O 1
ATOM 713 N N . HIS A 1 86 ? 26.984 -4.474 -27.032 1.00 90.00 86 HIS A N 1
ATOM 714 C CA . HIS A 1 86 ? 28.152 -5.267 -26.661 1.00 90.00 86 HIS A CA 1
ATOM 715 C C . HIS A 1 86 ? 29.417 -4.801 -27.393 1.00 90.00 86 HIS A C 1
ATOM 717 O O . HIS A 1 86 ? 30.433 -4.545 -26.745 1.00 90.00 86 HIS A O 1
ATOM 723 N N . ASP A 1 87 ? 29.337 -4.650 -28.716 1.00 90.69 87 ASP A N 1
ATOM 724 C CA . ASP A 1 87 ? 30.454 -4.218 -29.559 1.00 90.69 87 ASP A CA 1
ATOM 725 C C . ASP A 1 87 ? 30.905 -2.793 -29.180 1.00 90.69 87 ASP A C 1
ATOM 727 O O . ASP A 1 87 ? 32.090 -2.558 -28.943 1.00 90.69 87 ASP A O 1
ATOM 731 N N . GLU A 1 88 ? 29.958 -1.862 -29.028 1.00 88.25 88 GLU A N 1
ATOM 732 C CA . GLU A 1 88 ? 30.222 -0.469 -28.647 1.00 88.25 88 GLU A CA 1
ATOM 733 C C . GLU A 1 88 ? 30.858 -0.377 -27.256 1.00 88.25 88 GLU A C 1
ATOM 735 O O . GLU A 1 88 ? 31.838 0.342 -27.056 1.00 88.25 88 GLU A O 1
ATOM 740 N N . ARG A 1 89 ? 30.358 -1.161 -26.289 1.00 85.69 89 ARG A N 1
ATOM 741 C CA . ARG A 1 89 ? 30.970 -1.265 -24.961 1.00 85.69 89 ARG A CA 1
ATOM 742 C C . ARG A 1 89 ? 32.424 -1.727 -25.061 1.00 85.69 89 ARG A C 1
ATOM 744 O O . ARG A 1 89 ? 33.279 -1.124 -24.419 1.00 85.69 89 ARG A O 1
ATOM 751 N N . GLY A 1 90 ? 32.706 -2.751 -25.867 1.00 85.12 90 GLY A N 1
ATOM 752 C CA . GLY A 1 90 ? 34.066 -3.247 -26.080 1.00 85.12 90 GLY A CA 1
ATOM 753 C C . GLY A 1 90 ? 34.992 -2.190 -26.691 1.00 85.12 90 GLY A C 1
ATOM 754 O O . GLY A 1 90 ? 36.113 -2.005 -26.216 1.00 85.12 90 GLY A O 1
ATOM 755 N N . CYS A 1 91 ? 34.519 -1.445 -27.694 1.00 83.81 91 CYS A N 1
ATOM 756 C CA . CYS A 1 91 ? 35.267 -0.332 -28.283 1.00 83.81 91 CYS A CA 1
ATOM 757 C C . CYS A 1 91 ? 35.545 0.781 -27.260 1.00 83.81 91 CYS A C 1
ATOM 759 O O . CYS A 1 91 ? 36.679 1.252 -27.153 1.00 83.81 91 CYS A O 1
ATOM 761 N N . LEU A 1 92 ? 34.547 1.173 -26.465 1.00 79.56 92 LEU A N 1
ATOM 762 C CA . LEU A 1 92 ? 34.702 2.198 -25.431 1.00 79.56 92 LEU A CA 1
ATOM 763 C C . LEU A 1 92 ? 35.641 1.753 -24.304 1.00 79.56 92 LEU A C 1
ATOM 765 O O . LEU A 1 92 ? 36.458 2.552 -23.852 1.00 79.56 92 LEU A O 1
ATOM 769 N N . GLU A 1 93 ? 35.582 0.492 -23.871 1.00 83.56 93 GLU A N 1
ATOM 770 C CA . GLU A 1 93 ? 36.507 -0.067 -22.876 1.00 83.56 93 GLU A CA 1
ATOM 771 C C . GLU A 1 93 ? 37.958 -0.049 -23.383 1.00 83.56 93 GLU A C 1
ATOM 773 O O . GLU A 1 93 ? 38.866 0.287 -22.622 1.00 83.56 93 GLU A O 1
ATOM 778 N N . GLN A 1 94 ? 38.185 -0.320 -24.674 1.00 83.75 94 GLN A N 1
ATOM 779 C CA . GLN A 1 94 ? 39.513 -0.202 -25.287 1.00 83.75 94 GLN A CA 1
ATOM 780 C C . GLN A 1 94 ? 40.012 1.247 -25.343 1.00 83.75 94 GLN A C 1
ATOM 782 O O . GLN A 1 94 ? 41.183 1.493 -25.058 1.00 83.75 94 GLN A O 1
ATOM 787 N N . ILE A 1 95 ? 39.144 2.205 -25.691 1.00 79.81 95 ILE A N 1
ATOM 788 C CA . ILE A 1 95 ? 39.499 3.632 -25.781 1.00 79.81 95 ILE A CA 1
ATOM 789 C C . ILE A 1 95 ? 39.777 4.221 -24.392 1.00 79.81 95 ILE A C 1
ATOM 791 O O . ILE A 1 95 ? 40.744 4.957 -24.206 1.00 79.81 95 ILE A O 1
ATOM 795 N N . LEU A 1 96 ? 38.933 3.903 -23.408 1.00 77.56 96 LEU A N 1
ATOM 796 C CA . LEU A 1 96 ? 39.032 4.433 -22.047 1.00 77.56 96 LEU A CA 1
ATOM 797 C C . LEU A 1 96 ? 40.105 3.714 -21.214 1.00 77.56 96 LEU A C 1
ATOM 799 O O . LEU A 1 96 ? 40.631 4.289 -20.257 1.00 77.56 96 LEU A O 1
ATOM 803 N N . GLY A 1 97 ? 40.430 2.461 -21.542 1.00 83.12 97 GLY A N 1
ATOM 804 C CA . GLY A 1 97 ? 41.459 1.678 -20.865 1.00 83.12 97 GLY A CA 1
ATOM 805 C C . GLY A 1 97 ? 41.265 1.656 -19.335 1.00 83.12 97 GLY A C 1
ATOM 806 O O . GLY A 1 97 ? 40.173 1.337 -18.858 1.00 83.12 97 GLY A O 1
ATOM 807 N N . PRO A 1 98 ? 42.272 2.041 -18.523 1.00 80.75 98 PRO A N 1
ATOM 808 C CA . PRO A 1 98 ? 42.171 2.038 -17.056 1.00 80.75 98 PRO A CA 1
ATOM 809 C C . PRO A 1 98 ? 41.079 2.956 -16.485 1.00 80.75 98 PRO A C 1
ATOM 811 O O . PRO A 1 98 ? 40.654 2.784 -15.340 1.00 80.75 98 PRO A O 1
ATOM 814 N N . ILE A 1 99 ? 40.625 3.951 -17.255 1.00 79.25 99 ILE A N 1
ATOM 815 C CA . ILE A 1 99 ? 39.556 4.863 -16.839 1.00 79.25 99 ILE A CA 1
ATOM 816 C C . ILE A 1 99 ? 38.224 4.109 -16.732 1.00 79.25 99 ILE A C 1
ATOM 818 O O . ILE A 1 99 ? 37.472 4.355 -15.788 1.00 79.25 99 ILE A O 1
ATOM 822 N N . ALA A 1 100 ? 37.959 3.143 -17.620 1.00 78.56 100 ALA A N 1
ATOM 823 C CA . ALA A 1 100 ? 36.739 2.333 -17.577 1.00 78.56 100 ALA A CA 1
ATOM 824 C C . ALA A 1 100 ? 36.608 1.571 -16.247 1.00 78.56 100 ALA A C 1
ATOM 826 O O . ALA A 1 100 ? 35.536 1.536 -15.642 1.00 78.56 100 ALA A O 1
ATOM 827 N N . GLN A 1 101 ? 37.719 1.038 -15.729 1.00 82.00 101 GLN A N 1
ATOM 828 C CA . GLN A 1 101 ? 37.731 0.322 -14.454 1.00 82.00 101 GLN A CA 1
ATOM 829 C C . GLN A 1 101 ? 37.450 1.247 -13.261 1.00 82.00 101 GLN A C 1
ATOM 831 O O . GLN A 1 101 ? 36.647 0.904 -12.395 1.00 82.00 101 GLN A O 1
ATOM 836 N N . LYS A 1 102 ? 38.005 2.466 -13.257 1.00 81.00 102 LYS A N 1
ATOM 837 C CA . LYS A 1 102 ? 37.681 3.482 -12.236 1.00 81.00 102 LYS A CA 1
ATOM 838 C C . LYS A 1 102 ? 36.204 3.885 -12.269 1.00 81.00 102 LYS A C 1
ATOM 840 O O . LYS A 1 102 ? 35.599 4.093 -11.218 1.00 81.00 102 LYS A O 1
ATOM 845 N N . VAL A 1 103 ? 35.608 3.984 -13.459 1.00 80.06 103 VAL A N 1
ATOM 846 C CA . VAL A 1 103 ? 34.168 4.248 -13.617 1.00 80.06 103 VAL A CA 1
ATOM 847 C C . VAL A 1 103 ? 33.342 3.096 -13.038 1.00 80.06 103 VAL A C 1
ATOM 849 O O . VAL A 1 103 ? 32.408 3.350 -12.277 1.00 80.06 103 VAL A O 1
ATOM 852 N N . HIS A 1 104 ? 33.718 1.843 -13.311 1.00 82.25 104 HIS A N 1
ATOM 853 C CA . HIS A 1 104 ? 33.073 0.669 -12.717 1.00 82.25 104 HIS A CA 1
ATOM 854 C C . HIS A 1 104 ? 33.171 0.636 -11.188 1.00 82.25 104 HIS A C 1
ATOM 856 O O . HIS A 1 104 ? 32.176 0.363 -10.524 1.00 82.25 104 HIS A O 1
ATOM 862 N N . GLU A 1 105 ? 34.329 0.955 -10.611 1.00 84.25 105 GLU A N 1
ATOM 863 C CA . GLU A 1 105 ? 34.504 1.008 -9.154 1.00 84.25 105 GLU A CA 1
ATOM 864 C C . GLU A 1 105 ? 33.610 2.065 -8.494 1.00 84.25 105 GLU A C 1
ATOM 866 O O . GLU A 1 105 ? 33.003 1.806 -7.454 1.00 84.25 105 GLU A O 1
ATOM 871 N N . ILE A 1 106 ? 33.501 3.252 -9.102 1.00 80.19 106 ILE A N 1
ATOM 872 C CA . ILE A 1 106 ? 32.614 4.318 -8.619 1.00 80.19 106 ILE A CA 1
ATOM 873 C C . ILE A 1 106 ? 31.149 3.875 -8.712 1.00 80.19 106 ILE A C 1
ATOM 875 O O . ILE A 1 106 ? 30.401 4.060 -7.753 1.00 80.19 106 ILE A O 1
ATOM 879 N N . LEU A 1 107 ? 30.746 3.268 -9.833 1.00 80.62 107 LEU A N 1
ATOM 880 C CA . LEU A 1 107 ? 29.392 2.743 -10.021 1.00 80.62 107 LEU A CA 1
ATOM 881 C C . LEU A 1 107 ? 29.049 1.669 -8.984 1.00 80.62 107 LEU A C 1
ATOM 883 O O . LEU A 1 107 ? 27.986 1.735 -8.372 1.00 80.62 107 LEU A O 1
ATOM 887 N N . ASN A 1 108 ? 29.951 0.715 -8.750 1.00 85.88 108 ASN A N 1
ATOM 888 C CA . ASN A 1 108 ? 29.729 -0.380 -7.809 1.00 85.88 108 ASN A CA 1
ATOM 889 C C . ASN A 1 108 ? 29.555 0.124 -6.375 1.00 85.88 108 ASN A C 1
ATOM 891 O O . ASN A 1 108 ? 28.558 -0.218 -5.744 1.00 85.88 108 ASN A O 1
ATOM 895 N N . LYS A 1 109 ? 30.447 1.002 -5.892 1.00 83.81 109 LYS A N 1
ATOM 896 C CA . LYS A 1 109 ? 30.325 1.587 -4.543 1.00 83.81 109 LYS A CA 1
ATOM 897 C C . LYS A 1 109 ? 28.984 2.281 -4.338 1.00 83.81 109 LYS A C 1
ATOM 899 O O . LYS A 1 109 ? 28.376 2.174 -3.279 1.00 83.81 109 LYS A O 1
ATOM 904 N N . ILE A 1 110 ? 28.494 2.974 -5.361 1.00 76.75 110 ILE A N 1
ATOM 905 C CA . ILE A 1 110 ? 27.242 3.710 -5.221 1.00 76.75 110 ILE A CA 1
ATOM 906 C C . ILE A 1 110 ? 26.028 2.780 -5.356 1.00 76.75 110 ILE A C 1
ATOM 908 O O . ILE A 1 110 ? 25.035 2.964 -4.652 1.00 76.75 110 ILE A O 1
ATOM 912 N N . HIS A 1 111 ? 26.092 1.744 -6.196 1.00 84.12 111 HIS A N 1
ATOM 913 C CA . HIS A 1 111 ? 25.077 0.690 -6.193 1.00 84.12 111 HIS A CA 1
ATOM 914 C C . HIS A 1 111 ? 24.981 -0.001 -4.826 1.00 84.12 111 HIS A C 1
ATOM 916 O O . HIS A 1 111 ? 23.871 -0.256 -4.358 1.00 84.12 111 HIS A O 1
ATOM 922 N N . GLU A 1 112 ? 26.114 -0.250 -4.164 1.00 87.31 112 GLU A N 1
ATOM 923 C CA . GLU A 1 112 ? 26.165 -0.773 -2.795 1.00 87.31 112 GLU A CA 1
ATOM 924 C C . GLU A 1 112 ? 25.514 0.195 -1.794 1.00 87.31 112 GLU A C 1
ATOM 926 O O . GLU A 1 112 ? 24.676 -0.227 -0.993 1.00 87.31 112 GLU A O 1
ATOM 931 N N . ASP A 1 113 ? 25.817 1.495 -1.873 1.00 81.88 113 ASP A N 1
ATOM 932 C CA . ASP A 1 113 ? 25.200 2.517 -1.017 1.00 81.88 113 ASP A CA 1
ATOM 933 C C . ASP A 1 113 ? 23.677 2.620 -1.234 1.00 81.88 113 ASP A C 1
ATOM 935 O O . ASP A 1 113 ? 22.914 2.650 -0.263 1.00 81.88 113 ASP A O 1
ATOM 939 N N . ILE A 1 114 ? 23.206 2.597 -2.488 1.00 83.44 114 ILE A N 1
ATOM 940 C CA . ILE A 1 114 ? 21.771 2.571 -2.822 1.00 83.44 114 ILE A CA 1
ATOM 941 C C . ILE A 1 114 ? 21.113 1.307 -2.267 1.00 83.44 114 ILE A C 1
ATOM 943 O O . ILE A 1 114 ? 20.015 1.377 -1.710 1.00 83.44 114 ILE A O 1
ATOM 947 N N . ALA A 1 115 ? 21.752 0.145 -2.420 1.00 88.38 115 ALA A N 1
ATOM 948 C CA . ALA A 1 115 ? 21.229 -1.114 -1.903 1.00 88.38 115 ALA A CA 1
ATOM 949 C C . ALA A 1 115 ? 21.121 -1.086 -0.369 1.00 88.38 115 ALA A C 1
ATOM 951 O O . ALA A 1 115 ? 20.097 -1.503 0.179 1.00 88.38 115 ALA A O 1
ATOM 952 N N . ARG A 1 116 ? 22.128 -0.531 0.322 1.00 89.19 116 ARG A N 1
ATOM 953 C CA . ARG A 1 116 ? 22.106 -0.330 1.778 1.00 89.19 116 ARG A CA 1
ATOM 954 C C . ARG A 1 116 ? 20.952 0.581 2.201 1.00 89.19 116 ARG A C 1
ATOM 956 O O . ARG A 1 116 ? 20.164 0.183 3.054 1.00 89.19 116 ARG A O 1
ATOM 963 N N . LEU A 1 117 ? 20.799 1.749 1.574 1.00 86.69 117 LEU A N 1
ATOM 964 C CA . LEU A 1 117 ? 19.717 2.692 1.889 1.00 86.69 117 LEU A CA 1
ATOM 965 C C . LEU A 1 117 ? 18.327 2.095 1.639 1.00 86.69 117 LEU A C 1
ATOM 967 O O . LEU A 1 117 ? 17.428 2.261 2.460 1.00 86.69 117 LEU A O 1
ATOM 971 N N . LYS A 1 118 ? 18.144 1.350 0.541 1.00 89.88 118 LYS A N 1
ATOM 972 C CA . LYS A 1 118 ? 16.888 0.629 0.273 1.00 89.88 118 LYS A CA 1
ATOM 973 C C . LYS A 1 118 ? 16.568 -0.383 1.371 1.00 89.88 118 LYS A C 1
ATOM 975 O O . LYS A 1 118 ? 15.418 -0.481 1.789 1.00 89.88 118 LYS A O 1
ATOM 980 N N . LYS A 1 119 ? 17.578 -1.109 1.858 1.00 92.12 119 LYS A N 1
ATOM 981 C CA . LYS A 1 119 ? 17.418 -2.058 2.964 1.00 92.12 119 LYS A CA 1
ATOM 982 C C . LYS A 1 119 ? 17.052 -1.352 4.274 1.00 92.12 119 LYS A C 1
ATOM 984 O O . LYS A 1 119 ? 16.167 -1.826 4.977 1.00 92.12 119 LYS A O 1
ATOM 989 N N . GLU A 1 120 ? 17.684 -0.218 4.579 1.00 90.25 120 GLU A N 1
ATOM 990 C CA . GLU A 1 120 ? 17.338 0.608 5.746 1.00 90.25 120 GLU A CA 1
ATOM 991 C C . GLU A 1 120 ? 15.892 1.122 5.682 1.00 90.25 120 GLU A C 1
ATOM 993 O O . GLU A 1 120 ? 15.176 1.047 6.678 1.00 90.25 120 GLU A O 1
ATOM 998 N N . ILE A 1 121 ? 15.441 1.604 4.516 1.00 90.50 121 ILE A N 1
ATOM 999 C CA . ILE A 1 121 ? 14.054 2.051 4.314 1.00 90.50 121 ILE A CA 1
ATOM 1000 C C . ILE A 1 121 ? 13.080 0.893 4.533 1.00 90.50 121 ILE A C 1
ATOM 1002 O O . ILE A 1 121 ? 12.109 1.069 5.259 1.00 90.50 121 ILE A O 1
ATOM 1006 N N . ALA A 1 122 ? 13.353 -0.285 3.967 1.00 93.06 122 ALA A N 1
ATOM 1007 C CA . ALA A 1 122 ? 12.486 -1.450 4.132 1.00 93.06 122 ALA A CA 1
ATOM 1008 C C . ALA A 1 122 ? 12.362 -1.883 5.607 1.00 93.06 122 ALA A C 1
ATOM 1010 O O . ALA A 1 122 ? 11.267 -2.203 6.073 1.00 93.06 122 ALA A O 1
ATOM 1011 N N . GLU A 1 123 ? 13.463 -1.859 6.363 1.00 94.12 123 GLU A N 1
ATOM 1012 C CA . GLU A 1 123 ? 13.432 -2.172 7.796 1.00 94.12 123 GLU A CA 1
ATOM 1013 C C . GLU A 1 123 ? 12.665 -1.105 8.593 1.00 94.12 123 GLU A C 1
ATOM 1015 O O . GLU A 1 123 ? 11.857 -1.439 9.457 1.00 94.12 123 GLU A O 1
ATOM 1020 N N . MET A 1 124 ? 12.839 0.177 8.268 1.00 92.62 124 MET A N 1
ATOM 1021 C CA . MET A 1 124 ? 12.069 1.257 8.891 1.00 92.62 124 MET A CA 1
ATOM 1022 C C . MET A 1 124 ? 10.576 1.191 8.558 1.00 92.62 124 MET A C 1
ATOM 1024 O O . MET A 1 124 ? 9.746 1.433 9.428 1.00 92.62 124 MET A O 1
ATOM 1028 N N . GLU A 1 125 ? 10.203 0.822 7.332 1.00 94.00 125 GLU A N 1
ATOM 1029 C CA . GLU A 1 125 ? 8.801 0.598 6.958 1.00 94.00 125 GLU A CA 1
ATOM 1030 C C . GLU A 1 125 ? 8.184 -0.524 7.791 1.00 94.00 125 GLU A C 1
ATOM 1032 O O . GLU A 1 125 ? 7.074 -0.380 8.308 1.00 94.00 125 GLU A O 1
ATOM 1037 N N . LYS A 1 126 ? 8.929 -1.615 7.992 1.00 94.81 126 LYS A N 1
ATOM 1038 C CA . LYS A 1 126 ? 8.519 -2.706 8.876 1.00 94.81 126 LYS A CA 1
ATOM 1039 C C . LYS A 1 126 ? 8.335 -2.223 10.319 1.00 94.81 126 LYS A C 1
ATOM 1041 O O . LYS A 1 126 ? 7.315 -2.543 10.927 1.00 94.81 126 LYS A O 1
ATOM 1046 N N . GLN A 1 127 ? 9.266 -1.428 10.849 1.00 94.19 127 GLN A N 1
ATOM 1047 C CA . GLN A 1 127 ? 9.159 -0.845 12.192 1.00 94.19 127 GLN A CA 1
ATOM 1048 C C . GLN A 1 127 ? 7.956 0.098 12.323 1.00 94.19 127 GLN A C 1
ATOM 1050 O O . GLN A 1 127 ? 7.190 -0.023 13.277 1.00 94.19 127 GLN A O 1
ATOM 1055 N N . CYS A 1 128 ? 7.721 0.986 11.352 1.00 92.44 128 CYS A N 1
ATOM 1056 C CA . CYS A 1 128 ? 6.560 1.875 11.384 1.00 92.44 128 CYS A CA 1
ATOM 1057 C C . CYS A 1 128 ? 5.240 1.092 11.303 1.00 92.44 128 CYS A C 1
ATOM 1059 O O . CYS A 1 128 ? 4.276 1.457 11.973 1.00 92.44 128 CYS A O 1
ATOM 1061 N N . ASN A 1 129 ? 5.178 0.004 10.529 1.00 93.50 129 ASN A N 1
ATOM 1062 C CA . ASN A 1 129 ? 3.990 -0.852 10.473 1.00 93.50 129 ASN A CA 1
ATOM 1063 C C . ASN A 1 129 ? 3.722 -1.551 11.813 1.00 93.50 129 ASN A C 1
ATOM 1065 O O . ASN A 1 129 ? 2.573 -1.615 12.246 1.00 93.50 129 ASN A O 1
ATOM 1069 N N . GLN A 1 130 ? 4.773 -2.013 12.493 1.00 95.94 130 GLN A N 1
ATOM 1070 C CA . GLN A 1 130 ? 4.659 -2.587 13.833 1.00 95.94 130 GLN A CA 1
ATOM 1071 C C . GLN A 1 130 ? 4.139 -1.553 14.846 1.00 95.94 130 GLN A C 1
ATOM 1073 O O . GLN A 1 130 ? 3.174 -1.822 15.557 1.00 95.94 130 GLN A O 1
ATOM 1078 N N . LEU A 1 131 ? 4.705 -0.341 14.856 1.00 94.62 131 LEU A N 1
ATOM 1079 C CA . LEU A 1 131 ? 4.248 0.744 15.734 1.00 94.62 131 LEU A CA 1
ATOM 1080 C C . LEU A 1 131 ? 2.796 1.157 15.452 1.00 94.62 131 LEU A C 1
ATOM 1082 O O . LEU A 1 131 ? 2.048 1.453 16.381 1.00 94.62 131 LEU A O 1
ATOM 1086 N N . LYS A 1 132 ? 2.364 1.144 14.184 1.00 94.69 132 LYS A N 1
ATOM 1087 C CA . LYS A 1 132 ? 0.961 1.393 13.815 1.00 94.69 132 LYS A CA 1
ATOM 1088 C C . LYS A 1 132 ? 0.026 0.336 14.389 1.00 94.69 132 LYS A C 1
ATOM 1090 O O . LYS A 1 132 ? -0.998 0.699 14.959 1.00 94.69 132 LYS A O 1
ATOM 1095 N N . ALA A 1 133 ? 0.395 -0.941 14.294 1.00 94.62 133 ALA A N 1
ATOM 1096 C CA . ALA A 1 133 ? -0.389 -2.026 14.880 1.00 94.62 133 ALA A CA 1
ATOM 1097 C C . ALA A 1 133 ? -0.489 -1.901 16.414 1.00 94.62 133 ALA A C 1
ATOM 1099 O O . ALA A 1 133 ? -1.562 -2.096 16.990 1.00 94.62 133 ALA A O 1
ATOM 1100 N N . GLU A 1 134 ? 0.603 -1.512 17.078 1.00 94.81 134 GLU A N 1
ATOM 1101 C CA . GLU A 1 134 ? 0.613 -1.233 18.520 1.00 94.81 134 GLU A CA 1
ATOM 1102 C C . GLU A 1 134 ? -0.276 -0.039 18.886 1.00 94.81 134 GLU A C 1
ATOM 1104 O O . GLU A 1 134 ? -1.066 -0.126 19.827 1.00 94.81 134 GLU A O 1
ATOM 1109 N N . ARG A 1 135 ? -0.209 1.059 18.122 1.00 96.69 135 ARG A N 1
ATOM 1110 C CA . ARG A 1 135 ? -1.091 2.224 18.294 1.00 96.69 135 A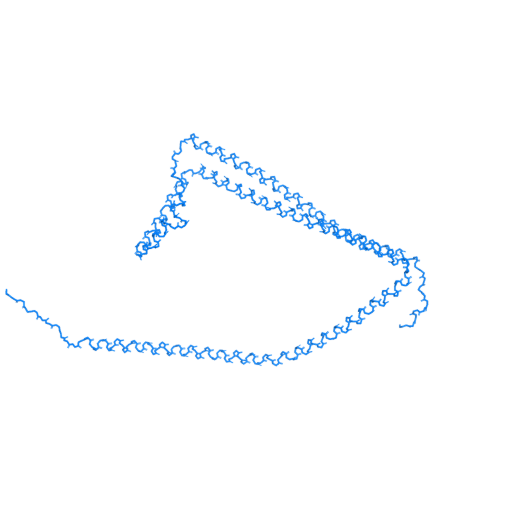RG A CA 1
ATOM 1111 C C . ARG A 1 135 ? -2.560 1.843 18.117 1.00 96.69 135 ARG A C 1
ATOM 1113 O O . ARG A 1 135 ? -3.392 2.283 18.904 1.00 96.69 135 ARG A O 1
ATOM 1120 N N . ASP A 1 136 ? -2.889 1.040 17.110 1.00 94.94 136 ASP A N 1
ATOM 1121 C CA . ASP A 1 136 ? -4.271 0.626 16.842 1.00 94.94 136 ASP A CA 1
ATOM 1122 C C . ASP A 1 136 ? -4.818 -0.266 17.964 1.00 94.94 136 ASP A C 1
ATOM 1124 O O . ASP A 1 136 ? -5.968 -0.109 18.377 1.00 94.94 136 ASP A O 1
ATOM 1128 N N . THR A 1 137 ? -3.966 -1.126 18.529 1.00 95.25 137 THR A N 1
ATOM 1129 C CA . THR A 1 137 ? -4.292 -1.912 19.727 1.00 95.25 137 THR A CA 1
ATOM 1130 C C . THR A 1 137 ? -4.555 -0.996 20.927 1.00 95.25 137 THR A C 1
ATOM 1132 O O . THR A 1 137 ? -5.613 -1.088 21.548 1.00 95.25 137 THR A O 1
ATOM 1135 N N . ALA A 1 138 ? -3.657 -0.042 21.201 1.00 94.88 138 ALA A N 1
ATOM 1136 C CA . ALA A 1 138 ? -3.825 0.926 22.288 1.00 94.88 138 ALA A CA 1
ATOM 1137 C C . ALA A 1 138 ? -5.081 1.799 22.111 1.00 94.88 138 ALA A C 1
ATOM 1139 O O . ALA A 1 138 ? -5.767 2.125 23.080 1.00 94.88 138 ALA A O 1
ATOM 1140 N N . LYS A 1 139 ? -5.423 2.154 20.867 1.00 95.38 139 LYS A N 1
ATOM 1141 C CA . LYS A 1 139 ? -6.652 2.883 20.544 1.00 95.38 139 LYS A CA 1
ATOM 1142 C C . LYS A 1 139 ? -7.896 2.057 20.862 1.00 95.38 139 LYS A C 1
ATOM 1144 O O . LYS A 1 139 ? -8.813 2.577 21.489 1.00 95.38 139 LYS A O 1
ATOM 1149 N N . ALA A 1 140 ? -7.917 0.780 20.481 1.00 92.44 140 ALA A N 1
ATOM 1150 C CA . ALA A 1 140 ? -9.029 -0.113 20.794 1.00 92.44 140 ALA A CA 1
ATOM 1151 C C . ALA A 1 140 ? -9.221 -0.281 22.313 1.00 92.44 140 ALA A C 1
ATOM 1153 O O . ALA A 1 140 ? -10.352 -0.262 22.801 1.00 92.44 140 ALA A O 1
ATOM 1154 N N . GLU A 1 141 ? -8.129 -0.386 23.076 1.00 91.94 141 GLU A N 1
ATOM 1155 C CA . GLU A 1 141 ? -8.170 -0.434 24.543 1.00 91.94 141 GLU A CA 1
ATOM 1156 C C . GLU A 1 141 ? -8.697 0.872 25.155 1.00 91.94 141 GLU A C 1
ATOM 1158 O O . GLU A 1 141 ? -9.544 0.839 26.054 1.00 91.94 141 GLU A O 1
ATOM 1163 N N . MET A 1 142 ? -8.250 2.023 24.643 1.00 94.44 142 MET A N 1
ATOM 1164 C CA . MET A 1 142 ? -8.743 3.341 25.048 1.00 94.44 142 MET A CA 1
ATOM 1165 C C . MET A 1 142 ? -10.243 3.498 24.761 1.00 94.44 142 MET A C 1
ATOM 1167 O O . MET A 1 142 ? -10.989 3.929 25.644 1.00 94.44 142 MET A O 1
ATOM 1171 N N . ASP A 1 143 ? -10.699 3.122 23.565 1.00 90.12 143 ASP A N 1
ATOM 1172 C CA . ASP A 1 143 ? -12.110 3.183 23.175 1.00 90.12 143 ASP A CA 1
ATOM 1173 C C . ASP A 1 143 ? -12.964 2.255 24.054 1.00 90.12 143 ASP A C 1
ATOM 1175 O O . ASP A 1 143 ? -14.010 2.668 24.558 1.00 90.12 143 ASP A O 1
ATOM 1179 N N . ALA A 1 144 ? -12.484 1.043 24.349 1.00 86.12 144 ALA A N 1
ATOM 1180 C CA . ALA A 1 144 ? -13.155 0.123 25.265 1.00 86.12 144 ALA A CA 1
ATOM 1181 C C . ALA A 1 144 ? -13.238 0.676 26.701 1.00 86.12 144 ALA A C 1
ATOM 1183 O O . ALA A 1 144 ? -14.274 0.544 27.364 1.00 86.12 144 ALA A O 1
ATOM 1184 N N . ALA A 1 145 ? -12.172 1.313 27.198 1.00 89.44 145 ALA A N 1
ATOM 1185 C CA . ALA A 1 145 ? -12.172 1.971 28.504 1.00 89.44 145 ALA A CA 1
ATOM 1186 C C . ALA A 1 145 ? -13.148 3.157 28.540 1.00 89.44 145 ALA A C 1
ATOM 1188 O O . ALA A 1 145 ? -13.875 3.327 29.523 1.00 89.44 145 ALA A O 1
ATOM 1189 N N . LYS A 1 146 ? -13.225 3.929 27.450 1.00 91.00 146 LYS A N 1
ATOM 1190 C CA . LYS A 1 146 ? -14.173 5.034 27.290 1.00 91.00 146 LYS A CA 1
ATOM 1191 C C . LYS A 1 146 ? -15.621 4.548 27.274 1.00 91.00 146 LYS A C 1
ATOM 1193 O O . LYS A 1 146 ? -16.435 5.080 28.020 1.00 91.00 146 LYS A O 1
ATOM 1198 N N . SER A 1 147 ? -15.938 3.496 26.518 1.00 85.50 147 SER A N 1
ATOM 1199 C CA . SER A 1 147 ? -17.284 2.908 26.524 1.00 85.50 147 SER A CA 1
ATOM 1200 C C . SER A 1 147 ? -17.691 2.437 27.921 1.00 85.50 147 SER A C 1
ATOM 1202 O O . SER A 1 147 ? -18.812 2.692 28.355 1.00 85.50 147 SER A O 1
ATOM 1204 N N . LYS A 1 148 ? -16.771 1.813 28.673 1.00 84.81 148 LYS A N 1
ATOM 1205 C CA . LYS A 1 148 ? -17.025 1.427 30.072 1.00 84.81 148 LYS A CA 1
ATOM 1206 C C . LYS A 1 148 ? -17.272 2.630 30.979 1.00 84.81 148 LYS A C 1
ATOM 1208 O O . LYS A 1 148 ? -18.127 2.554 31.855 1.00 84.81 148 LYS A O 1
ATOM 1213 N N . LEU A 1 149 ? -16.540 3.724 30.793 1.00 86.44 149 LEU A N 1
ATOM 1214 C CA . LEU A 1 149 ? -16.764 4.966 31.529 1.00 86.44 149 LEU A CA 1
ATOM 1215 C C . LEU A 1 149 ? -18.142 5.573 31.211 1.00 86.44 149 LEU A C 1
ATOM 1217 O O . LEU A 1 149 ? -18.853 5.987 32.127 1.00 86.44 149 LEU A O 1
ATOM 1221 N N . ASP A 1 150 ? -18.533 5.606 29.937 1.00 83.81 150 ASP A N 1
ATOM 1222 C CA . ASP A 1 150 ? -19.808 6.183 29.499 1.00 83.81 150 ASP A CA 1
ATOM 1223 C C . ASP A 1 150 ? -21.020 5.382 30.019 1.00 83.81 150 ASP A C 1
ATOM 1225 O O . ASP A 1 150 ? -22.035 5.980 30.395 1.00 83.81 150 ASP A O 1
ATOM 1229 N N . LEU A 1 151 ? -20.886 4.055 30.174 1.00 80.94 151 LEU A N 1
ATOM 1230 C CA . LEU A 1 151 ? -21.880 3.217 30.864 1.00 80.94 151 LEU A CA 1
ATOM 1231 C C . LEU A 1 151 ? -22.136 3.693 32.304 1.00 80.94 151 LEU A C 1
ATOM 1233 O O . LEU A 1 151 ? -23.286 3.798 32.727 1.00 80.94 151 LEU A O 1
ATOM 1237 N N . TRP A 1 152 ? -21.083 4.021 33.059 1.00 79.38 152 TRP A N 1
ATOM 1238 C CA . TRP A 1 152 ? -21.226 4.489 34.445 1.00 79.38 152 TRP A CA 1
ATOM 1239 C C . TRP A 1 152 ? -21.655 5.952 34.555 1.00 79.38 152 TRP A C 1
ATOM 1241 O O . TRP A 1 152 ? -22.197 6.347 35.584 1.00 79.38 152 TRP A O 1
ATOM 1251 N N . ARG A 1 153 ? -21.461 6.765 33.511 1.00 79.62 153 ARG A N 1
ATOM 1252 C CA . ARG A 1 153 ? -22.013 8.131 33.452 1.00 79.62 153 ARG A CA 1
ATOM 1253 C C . ARG A 1 153 ? -23.527 8.146 33.296 1.00 79.62 153 ARG A C 1
ATOM 1255 O O . ARG A 1 153 ? -24.162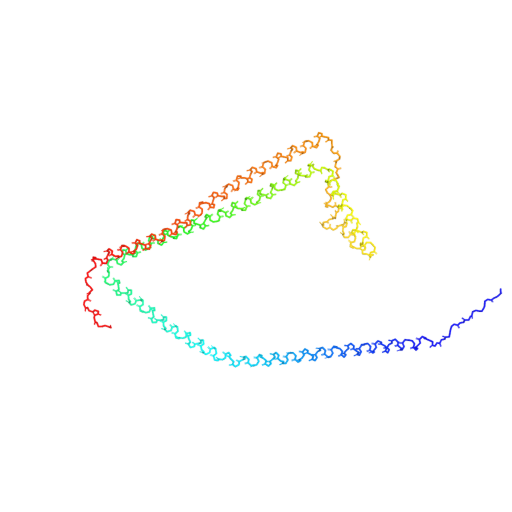 9.131 33.659 1.00 79.62 153 ARG A O 1
ATOM 1262 N N . THR A 1 154 ? -24.101 7.064 32.778 1.00 78.44 154 THR A N 1
ATOM 1263 C CA . THR A 1 154 ? -25.542 6.935 32.555 1.00 78.44 154 THR A CA 1
ATOM 1264 C C . THR A 1 154 ? -26.081 5.606 33.107 1.00 78.44 154 THR A C 1
ATOM 1266 O O . THR A 1 154 ? -26.590 4.779 32.351 1.00 78.44 154 THR A O 1
ATOM 1269 N N . PRO A 1 155 ? -26.030 5.375 34.437 1.00 69.50 155 PRO A N 1
ATOM 1270 C CA . PRO A 1 155 ? -26.407 4.084 35.022 1.00 69.50 155 PRO A CA 1
ATOM 1271 C C . PRO A 1 155 ? -27.850 3.680 34.694 1.00 69.50 155 PRO A C 1
ATOM 1273 O O . PRO A 1 155 ? -28.116 2.516 34.411 1.00 69.50 155 PRO A O 1
ATOM 1276 N N . ALA A 1 156 ? -28.768 4.652 34.666 1.00 68.94 156 ALA A N 1
ATOM 1277 C CA . ALA A 1 156 ? -30.157 4.435 34.267 1.00 68.94 156 ALA A CA 1
ATOM 1278 C C . ALA A 1 156 ? -30.278 4.015 32.792 1.00 68.94 156 ALA A C 1
ATOM 1280 O O . ALA A 1 156 ? -30.971 3.050 32.497 1.00 68.94 156 ALA A O 1
ATOM 1281 N N . ALA A 1 157 ? -29.524 4.645 31.884 1.00 69.75 157 ALA A N 1
ATOM 1282 C CA . ALA A 1 157 ? -29.523 4.271 30.468 1.00 69.75 157 ALA A CA 1
ATOM 1283 C C . ALA A 1 157 ? -28.929 2.871 30.233 1.00 69.75 157 ALA A C 1
ATOM 1285 O O . ALA A 1 157 ? -29.354 2.169 29.320 1.00 69.75 157 ALA A O 1
ATOM 1286 N N . SER A 1 158 ? -27.974 2.443 31.066 1.00 66.81 158 SER A N 1
ATOM 1287 C CA . SER A 1 158 ? -27.454 1.069 31.062 1.00 66.81 158 SER A CA 1
ATOM 1288 C C . SER A 1 158 ? -28.534 0.052 31.465 1.00 66.81 158 SER A C 1
ATOM 1290 O O . SER A 1 158 ? -28.693 -0.985 30.818 1.00 66.81 158 SER A O 1
ATOM 1292 N N . ILE A 1 159 ? -29.342 0.377 32.481 1.00 72.06 159 ILE A N 1
ATOM 1293 C CA . ILE A 1 159 ? -30.496 -0.438 32.891 1.00 72.06 159 ILE A CA 1
ATOM 1294 C C . ILE A 1 159 ? -31.571 -0.452 31.790 1.00 72.06 159 ILE A C 1
ATOM 1296 O O . ILE A 1 159 ? -32.071 -1.522 31.445 1.00 72.06 159 ILE A O 1
ATOM 1300 N N . ASP A 1 160 ? -31.874 0.694 31.175 1.00 75.94 160 ASP A N 1
ATOM 1301 C CA . ASP A 1 160 ? -32.852 0.805 30.084 1.00 75.94 160 ASP A CA 1
ATOM 1302 C C . ASP A 1 160 ? -32.418 0.039 28.826 1.00 75.94 160 ASP A C 1
ATOM 1304 O O . ASP A 1 160 ? -33.220 -0.669 28.212 1.00 75.94 160 ASP A O 1
ATOM 1308 N N . ALA A 1 161 ? -31.136 0.116 28.454 1.00 70.31 161 ALA A N 1
ATOM 1309 C CA . ALA A 1 161 ? -30.576 -0.654 27.344 1.00 70.31 161 ALA A CA 1
ATOM 1310 C C . ALA A 1 161 ? -30.716 -2.164 27.584 1.00 70.31 161 ALA A C 1
ATOM 1312 O O . ALA A 1 161 ? -30.997 -2.922 26.654 1.00 70.31 161 ALA A O 1
ATOM 1313 N N . ARG A 1 162 ? -30.585 -2.597 28.840 1.00 72.25 162 ARG A N 1
ATOM 1314 C CA . ARG A 1 162 ? -30.751 -3.994 29.234 1.00 72.25 162 ARG A CA 1
ATOM 1315 C C . ARG A 1 162 ? -32.210 -4.440 29.257 1.00 72.25 162 ARG A C 1
ATOM 1317 O O . ARG A 1 162 ? -32.502 -5.535 28.781 1.00 72.25 162 ARG A O 1
ATOM 1324 N N . HIS A 1 163 ? -33.130 -3.601 29.737 1.00 77.25 163 HIS A N 1
ATOM 1325 C CA . HIS A 1 163 ? -34.566 -3.851 29.577 1.00 77.25 163 HIS A CA 1
ATOM 1326 C C . HIS A 1 163 ? -34.924 -4.028 28.102 1.00 77.25 163 HIS A C 1
ATOM 1328 O O . HIS A 1 163 ? -35.591 -4.996 27.748 1.00 77.25 163 HIS A O 1
ATOM 1334 N N . LYS A 1 164 ? -34.392 -3.168 27.229 1.00 81.81 164 LYS A N 1
ATOM 1335 C CA . LYS A 1 164 ? -34.605 -3.272 25.785 1.00 81.81 164 LYS A CA 1
ATOM 1336 C C . LYS A 1 164 ? -34.071 -4.584 25.202 1.00 81.81 164 LYS A C 1
ATOM 1338 O O . LYS A 1 164 ? -34.774 -5.229 24.433 1.00 81.81 164 LYS A O 1
ATOM 1343 N N . GLN A 1 165 ? -32.870 -5.016 25.591 1.00 77.88 165 GLN A N 1
ATOM 1344 C CA . GLN A 1 165 ? -32.319 -6.308 25.157 1.00 77.88 165 GLN A CA 1
ATOM 1345 C C . GLN A 1 165 ? -33.194 -7.491 25.592 1.00 77.88 165 GLN A C 1
ATOM 1347 O O . GLN A 1 165 ? -33.433 -8.398 24.797 1.00 77.88 165 GLN A O 1
ATOM 1352 N N . LEU A 1 166 ? -33.692 -7.483 26.832 1.00 80.88 166 LEU A N 1
ATOM 1353 C CA . LEU A 1 166 ? -34.596 -8.521 27.335 1.00 80.88 166 LEU A CA 1
ATOM 1354 C C . LEU A 1 166 ? -35.936 -8.520 26.589 1.00 80.88 166 LEU A C 1
ATOM 1356 O O . LEU A 1 166 ? -36.433 -9.590 26.233 1.00 80.88 166 LEU A O 1
ATOM 1360 N N . ASP A 1 167 ? -36.488 -7.341 26.303 1.00 85.62 167 ASP A N 1
ATOM 1361 C CA . ASP A 1 167 ? -37.708 -7.191 25.507 1.00 85.62 167 ASP A CA 1
ATOM 1362 C C . ASP A 1 167 ? -37.527 -7.704 24.077 1.00 85.62 167 ASP A C 1
ATOM 1364 O O . ASP A 1 167 ? -38.404 -8.392 23.554 1.00 85.62 167 ASP A O 1
ATOM 1368 N N . ASP A 1 168 ? -36.392 -7.416 23.441 1.00 83.81 168 ASP A N 1
ATOM 1369 C CA . ASP A 1 168 ? -36.101 -7.877 22.083 1.00 83.81 168 ASP A CA 1
ATOM 1370 C C . ASP A 1 168 ? -35.921 -9.407 22.037 1.00 83.81 168 ASP A C 1
ATOM 1372 O O . ASP A 1 168 ? -36.465 -10.066 21.148 1.00 83.81 168 ASP A O 1
ATOM 1376 N N . ILE A 1 169 ? -35.251 -10.001 23.034 1.00 83.19 169 ILE A N 1
ATOM 1377 C CA . ILE A 1 169 ? -35.147 -11.466 23.187 1.00 83.19 169 ILE A CA 1
ATOM 1378 C C . ILE A 1 169 ? -36.531 -12.090 23.373 1.00 83.19 169 ILE A C 1
ATOM 1380 O O . ILE A 1 169 ? -36.851 -13.102 22.745 1.00 83.19 169 ILE A O 1
ATOM 1384 N N . LYS A 1 170 ? -37.368 -11.485 24.221 1.00 86.62 170 LYS A N 1
ATOM 1385 C CA . LYS A 1 170 ? -38.732 -11.954 24.461 1.00 86.62 170 LYS A CA 1
ATOM 1386 C C . LYS A 1 170 ? -39.569 -11.900 23.185 1.00 86.62 170 LYS A C 1
ATOM 1388 O O . LYS A 1 170 ? -40.201 -12.894 22.847 1.00 86.62 170 LYS A O 1
ATOM 1393 N N . LYS A 1 171 ? -39.522 -10.790 22.441 1.00 89.88 171 LYS A N 1
ATOM 1394 C CA . LYS A 1 171 ? -40.222 -10.647 21.154 1.00 89.88 171 LYS A CA 1
ATOM 1395 C C . LYS A 1 171 ? -39.786 -11.701 20.139 1.00 89.88 171 LYS A C 1
ATOM 1397 O O . LYS A 1 171 ? -40.642 -12.254 19.458 1.00 89.88 171 LYS A O 1
ATOM 1402 N N . LEU A 1 172 ? -38.489 -12.002 20.053 1.00 87.00 172 LEU A N 1
ATOM 1403 C CA . LEU A 1 172 ? -37.973 -13.063 19.181 1.00 87.00 172 LEU A CA 1
ATOM 1404 C C . LEU A 1 172 ? -38.522 -14.441 19.578 1.00 87.00 172 LEU A C 1
ATOM 1406 O O . LEU A 1 172 ? -39.003 -15.181 18.725 1.00 87.00 172 LEU A O 1
ATOM 1410 N N . LEU A 1 173 ? -38.507 -14.773 20.872 1.00 87.12 173 LEU A N 1
ATOM 1411 C CA . LEU A 1 173 ? -39.064 -16.031 21.380 1.00 87.12 173 LEU A CA 1
ATOM 1412 C C . LEU A 1 173 ? -40.576 -16.141 21.145 1.00 87.12 173 LEU A C 1
ATOM 1414 O O . LEU A 1 173 ? -41.061 -17.210 20.769 1.00 87.12 173 LEU A O 1
ATOM 1418 N N . ASP A 1 174 ? -41.314 -15.053 21.364 1.00 90.25 174 ASP A N 1
ATOM 1419 C CA . ASP A 1 174 ? -42.761 -14.999 21.160 1.00 90.25 174 ASP A CA 1
ATOM 1420 C C . ASP A 1 174 ? -43.116 -15.130 19.670 1.00 90.25 174 ASP A C 1
ATOM 1422 O O . ASP A 1 174 ? -44.042 -15.869 19.335 1.00 90.25 174 ASP A O 1
ATOM 1426 N N . ALA A 1 175 ? -42.348 -14.503 18.773 1.00 92.50 175 ALA A N 1
ATOM 1427 C CA . ALA A 1 175 ? -42.524 -14.629 17.326 1.00 92.50 175 ALA A CA 1
ATOM 1428 C C . ALA A 1 175 ? -42.317 -16.074 16.841 1.00 92.50 175 ALA A C 1
ATOM 1430 O O . ALA A 1 175 ? -43.182 -16.621 16.156 1.00 92.50 175 ALA A O 1
ATOM 1431 N N . GLU A 1 176 ? -41.226 -16.733 17.249 1.00 91.19 176 GLU A N 1
ATOM 1432 C CA . GLU A 1 176 ? -40.979 -18.136 16.883 1.00 91.19 176 GLU A CA 1
ATOM 1433 C C . GLU A 1 176 ? -42.040 -19.079 17.472 1.00 91.19 176 GLU A C 1
ATOM 1435 O O . GLU A 1 176 ? -42.470 -20.029 16.818 1.00 91.19 176 GLU A O 1
ATOM 1440 N N . ARG A 1 177 ? -42.525 -18.811 18.693 1.00 88.50 177 ARG A N 1
ATOM 1441 C CA . ARG A 1 177 ? -43.621 -19.582 19.304 1.00 88.50 177 ARG A CA 1
ATOM 1442 C C . ARG A 1 177 ? -44.937 -19.436 18.548 1.00 88.50 177 ARG A C 1
ATOM 1444 O O . ARG A 1 177 ? -45.627 -20.438 18.376 1.00 88.50 177 ARG A O 1
ATOM 1451 N N . GLN A 1 178 ? -45.286 -18.223 18.117 1.00 93.06 178 GLN A N 1
ATOM 1452 C CA . GLN A 1 178 ? -46.496 -17.961 17.328 1.00 93.06 178 GLN A CA 1
ATOM 1453 C C . GLN A 1 178 ? -46.451 -18.650 15.960 1.00 93.06 178 GLN A C 1
ATOM 1455 O O . GLN A 1 178 ? -47.486 -19.066 15.452 1.00 93.06 178 GLN A O 1
ATOM 1460 N N . GLN A 1 179 ? -45.257 -18.825 15.396 1.00 93.56 179 GLN A N 1
ATOM 1461 C CA . GLN A 1 179 ? -45.034 -19.575 14.157 1.00 93.56 179 GLN A CA 1
ATOM 1462 C C . GLN A 1 179 ? -44.900 -21.094 14.376 1.00 93.56 179 GLN A C 1
ATOM 1464 O O . GLN A 1 179 ? -44.614 -21.822 13.433 1.00 93.56 179 GLN A O 1
ATOM 1469 N N . HIS A 1 180 ? -45.097 -21.589 15.605 1.00 91.62 180 HIS A N 1
ATOM 1470 C CA . HIS A 1 180 ? -44.890 -22.990 15.995 1.00 91.62 180 HIS A CA 1
ATOM 1471 C C . HIS A 1 180 ? -43.456 -23.525 15.768 1.00 91.62 180 HIS A C 1
ATOM 1473 O O . HIS A 1 180 ? -43.223 -24.736 15.787 1.00 91.62 180 HIS A O 1
ATOM 1479 N N . ASN A 1 181 ? -42.459 -22.641 15.664 1.00 92.31 181 ASN A N 1
ATOM 1480 C CA . ASN A 1 181 ? -41.039 -22.972 15.501 1.00 92.31 181 ASN A CA 1
ATOM 1481 C C . ASN A 1 181 ? -40.358 -23.258 16.851 1.00 92.31 181 ASN A C 1
ATOM 1483 O O . ASN A 1 181 ? -39.353 -22.649 17.232 1.00 92.31 181 ASN A O 1
ATOM 1487 N N . TYR A 1 182 ? -40.889 -24.215 17.611 1.00 89.69 182 TYR A N 1
ATOM 1488 C CA . TYR A 1 182 ? -40.414 -24.498 18.971 1.00 89.69 182 TYR A CA 1
ATOM 1489 C C . TYR A 1 182 ? -38.944 -24.931 19.033 1.00 89.69 182 TYR A C 1
ATOM 1491 O O . TYR A 1 182 ? -38.259 -24.621 20.006 1.00 89.69 182 TYR A O 1
ATOM 1499 N N . ALA A 1 183 ? -38.438 -25.597 17.991 1.00 86.12 183 ALA A N 1
ATOM 1500 C CA . ALA A 1 183 ? -37.029 -25.973 17.894 1.00 86.12 183 ALA A CA 1
ATOM 1501 C C . ALA A 1 183 ? -36.105 -24.745 17.802 1.00 86.12 183 ALA A C 1
ATOM 1503 O O . ALA A 1 183 ? -35.054 -24.728 18.440 1.00 86.12 183 ALA A O 1
ATOM 1504 N N . MET A 1 184 ? -36.516 -23.700 17.073 1.00 82.88 184 MET A N 1
ATOM 1505 C CA . MET A 1 184 ? -35.751 -22.454 16.948 1.00 82.88 184 MET A CA 1
ATOM 1506 C C . MET A 1 184 ? -35.803 -21.640 18.246 1.00 82.88 184 MET A C 1
ATOM 1508 O O . MET A 1 184 ? -34.770 -21.198 18.747 1.00 82.88 184 MET A O 1
ATOM 1512 N N . ALA A 1 185 ? -36.984 -21.535 18.864 1.00 84.94 185 ALA A N 1
ATOM 1513 C CA . ALA A 1 185 ? -37.131 -20.912 20.179 1.00 84.94 185 ALA A CA 1
ATOM 1514 C C . ALA A 1 185 ? -36.278 -21.622 21.251 1.00 84.94 185 ALA A C 1
ATOM 1516 O O . ALA A 1 185 ? -35.624 -20.971 22.065 1.00 84.94 185 ALA A O 1
ATOM 1517 N N . TYR A 1 186 ? -36.237 -22.959 21.233 1.00 83.88 186 TYR A N 1
ATOM 1518 C CA . TYR A 1 186 ? -35.390 -23.751 22.127 1.00 83.88 186 TYR A CA 1
ATOM 1519 C C . TYR A 1 186 ? -33.898 -23.541 21.832 1.00 83.88 186 TYR A C 1
ATOM 1521 O O . TYR A 1 186 ? -33.112 -23.347 22.759 1.00 83.88 186 TYR A O 1
ATOM 1529 N N . TYR A 1 187 ? -33.514 -23.483 20.553 1.00 83.31 187 TYR A N 1
ATOM 1530 C CA . TYR A 1 187 ? -32.149 -23.180 20.123 1.00 83.31 187 TYR A CA 1
ATOM 1531 C C . TYR A 1 187 ? -31.653 -21.819 20.641 1.00 83.31 187 TYR A C 1
ATOM 1533 O O . TYR A 1 187 ? -30.531 -21.740 21.145 1.00 83.31 187 TYR A O 1
ATOM 1541 N N . PHE A 1 188 ? -32.485 -20.770 20.623 1.00 80.62 188 PHE A N 1
ATOM 1542 C CA . PHE A 1 188 ? -32.124 -19.457 21.181 1.00 80.62 188 PHE A CA 1
ATOM 1543 C C . PHE A 1 188 ? -31.819 -19.479 22.690 1.00 80.62 188 PHE A C 1
ATOM 1545 O O . PHE A 1 188 ? -31.033 -18.656 23.168 1.00 80.62 188 PHE A O 1
ATOM 1552 N N . LEU A 1 189 ? -32.387 -20.434 23.433 1.00 79.50 189 LEU A N 1
ATOM 1553 C CA . LEU A 1 189 ? -32.184 -20.579 24.879 1.00 79.50 189 LEU A CA 1
ATOM 1554 C C . LEU A 1 189 ? -30.950 -21.418 25.244 1.00 79.50 189 LEU A C 1
ATOM 1556 O O . LEU A 1 189 ? -30.367 -21.209 26.308 1.00 79.50 189 LEU A O 1
ATOM 1560 N N . ILE A 1 190 ? -30.552 -22.372 24.398 1.00 77.31 190 ILE A N 1
ATOM 1561 C CA . ILE A 1 190 ? -29.529 -23.381 24.743 1.00 77.31 190 ILE A CA 1
ATOM 1562 C C . ILE A 1 190 ? -28.276 -23.358 23.859 1.00 77.31 190 ILE A C 1
ATOM 1564 O O . ILE A 1 190 ? -27.313 -24.057 24.176 1.00 77.31 190 ILE A O 1
ATOM 1568 N N . GLY A 1 191 ? -28.294 -22.620 22.746 1.00 68.69 191 GLY A N 1
ATOM 1569 C CA . GLY A 1 191 ? -27.229 -22.615 21.744 1.00 68.69 191 GLY A CA 1
ATOM 1570 C C . GLY A 1 191 ? -25.875 -22.110 22.259 1.00 68.69 191 GLY A C 1
ATOM 1571 O O . GLY A 1 191 ? -25.761 -21.548 23.341 1.00 68.69 191 GLY A O 1
ATOM 1572 N N . LYS A 1 192 ? -24.823 -22.276 21.446 1.00 48.22 192 LYS A N 1
ATOM 1573 C CA . LYS A 1 192 ? -23.419 -21.927 21.777 1.00 48.22 192 LYS A CA 1
ATOM 1574 C C . LYS A 1 192 ? -23.181 -20.449 22.143 1.00 48.22 192 LYS A C 1
ATOM 1576 O O . LYS A 1 192 ? -22.145 -20.126 22.709 1.00 48.22 192 LYS A O 1
ATOM 1581 N N . GLN A 1 193 ? -24.121 -19.573 21.797 1.00 55.91 193 GLN A N 1
ATOM 1582 C CA . GLN A 1 193 ? -24.244 -18.203 22.289 1.00 55.91 193 GLN A CA 1
ATOM 1583 C C . GLN A 1 193 ? -25.647 -18.066 22.884 1.00 55.91 193 GLN A C 1
ATOM 1585 O O . GLN A 1 193 ? -26.528 -17.513 22.217 1.00 55.91 193 GLN A O 1
ATOM 1590 N N . LYS A 1 194 ? -25.908 -18.627 24.073 1.00 63.53 194 LYS A N 1
ATOM 1591 C CA . LYS A 1 194 ? -27.246 -18.507 24.667 1.00 63.53 194 LYS A CA 1
ATOM 1592 C C . LYS A 1 194 ? -27.565 -17.025 24.761 1.00 63.53 194 LYS A C 1
ATOM 1594 O O . LYS A 1 194 ? -26.733 -16.241 25.211 1.00 63.53 194 LYS A O 1
ATOM 1599 N N . TYR A 1 195 ? -28.758 -16.619 24.340 1.00 62.44 195 TYR A N 1
ATOM 1600 C CA . TYR A 1 195 ? -29.156 -15.219 24.491 1.00 62.44 195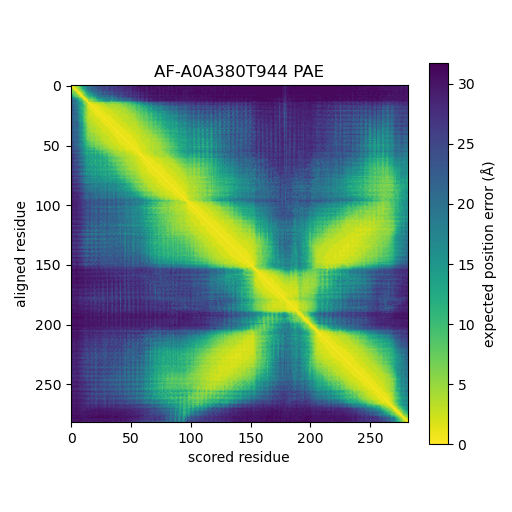 TYR A CA 1
ATOM 1601 C C . TYR A 1 195 ? -29.140 -14.784 25.966 1.00 62.44 195 TYR A C 1
ATOM 1603 O O . TYR A 1 195 ? -28.863 -13.626 26.258 1.00 62.44 195 TYR A O 1
ATOM 1611 N N . CYS A 1 196 ? -29.331 -15.736 26.881 1.00 56.47 196 CYS A N 1
ATOM 1612 C CA . CYS A 1 196 ? -29.162 -15.586 28.324 1.00 56.47 196 CYS A CA 1
ATOM 1613 C C . CYS A 1 196 ? -27.728 -15.192 28.719 1.00 56.47 196 CYS A C 1
ATOM 1615 O O . CYS A 1 196 ? -27.555 -14.385 29.620 1.00 56.47 196 CYS A O 1
ATOM 1617 N N . ASP A 1 197 ? -26.718 -15.721 28.021 1.00 61.59 197 ASP A N 1
ATOM 1618 C CA . ASP A 1 197 ? -25.298 -15.451 28.289 1.00 61.59 197 ASP A CA 1
ATOM 1619 C C . ASP A 1 197 ? -24.864 -14.076 27.741 1.00 61.59 197 ASP A C 1
ATOM 1621 O O . ASP A 1 197 ? -23.786 -13.590 28.064 1.00 61.59 197 ASP A O 1
ATOM 1625 N N . LYS A 1 198 ? -25.694 -13.434 26.901 1.00 59.94 198 LYS A N 1
ATOM 1626 C CA . LYS A 1 198 ? -25.475 -12.059 26.410 1.00 59.94 198 LYS A CA 1
ATOM 1627 C C . LYS A 1 198 ? -25.937 -10.992 27.403 1.00 59.94 198 LYS A C 1
ATOM 1629 O O . LYS A 1 198 ? -25.734 -9.805 27.161 1.00 59.94 198 LYS A O 1
ATOM 1634 N N . VAL A 1 199 ? -26.596 -11.405 28.479 1.00 58.72 199 VAL A N 1
ATOM 1635 C CA . VAL A 1 199 ? -27.046 -10.537 29.556 1.00 58.72 199 VAL A CA 1
ATOM 1636 C C . VAL A 1 199 ? -26.047 -10.731 30.701 1.00 58.72 199 VAL A C 1
ATOM 1638 O O . VAL A 1 199 ? -26.053 -11.783 31.328 1.00 58.72 199 VAL A O 1
ATOM 1641 N N . ASP A 1 200 ? -25.172 -9.743 30.939 1.00 56.88 200 ASP A N 1
ATOM 1642 C CA . ASP A 1 200 ? -24.170 -9.754 32.030 1.00 56.88 200 ASP A CA 1
ATOM 1643 C C . ASP A 1 200 ? -24.818 -9.997 33.417 1.00 56.88 200 ASP A C 1
ATOM 1645 O O . ASP A 1 200 ? -26.036 -10.046 33.530 1.00 56.88 200 ASP A O 1
ATOM 1649 N N . ASP A 1 201 ? -24.064 -10.102 34.515 1.00 55.97 201 ASP A N 1
ATOM 1650 C CA . ASP A 1 201 ? -24.614 -10.238 35.884 1.00 55.97 201 ASP A CA 1
ATOM 1651 C C . ASP A 1 201 ? -25.753 -9.238 36.200 1.00 55.97 201 ASP A C 1
ATOM 1653 O O . ASP A 1 201 ? -25.741 -8.128 35.659 1.00 55.97 201 ASP A O 1
ATOM 1657 N N . PRO A 1 202 ? -26.757 -9.587 37.039 1.00 57.59 202 PRO A N 1
ATOM 1658 C CA . PRO A 1 202 ? -27.920 -8.736 37.328 1.00 57.59 202 PRO A CA 1
ATOM 1659 C C . PRO A 1 202 ? -27.515 -7.290 37.662 1.00 57.59 202 PRO A C 1
ATOM 1661 O O . PRO A 1 202 ? -26.562 -7.095 38.422 1.00 57.59 202 PRO A O 1
ATOM 1664 N N . PRO A 1 203 ? -28.212 -6.269 37.114 1.00 61.44 203 PRO A N 1
ATOM 1665 C CA . PRO A 1 203 ? -27.841 -4.880 37.340 1.00 61.44 203 PRO A CA 1
ATOM 1666 C C . PRO A 1 203 ? -27.953 -4.582 38.835 1.00 61.44 203 PRO A C 1
ATOM 1668 O O . PRO A 1 203 ? -29.032 -4.649 39.423 1.00 61.44 203 PRO A O 1
ATOM 1671 N N . GLN A 1 204 ? -26.817 -4.297 39.465 1.00 61.97 204 GLN A N 1
ATOM 1672 C CA . GLN A 1 204 ? -26.784 -3.939 40.875 1.00 61.97 204 GLN A CA 1
ATOM 1673 C C . GLN A 1 204 ? -27.263 -2.498 41.028 1.00 61.97 204 GLN A C 1
ATOM 1675 O O . GLN A 1 204 ? -26.755 -1.594 40.363 1.00 61.97 204 GLN A O 1
ATOM 1680 N N . VAL A 1 205 ? -28.222 -2.276 41.929 1.00 66.44 205 VAL A N 1
ATOM 1681 C CA . VAL A 1 205 ? -28.539 -0.927 42.404 1.00 66.44 205 VAL A CA 1
ATOM 1682 C C . VAL A 1 205 ? -27.337 -0.460 43.213 1.00 66.44 205 VAL A C 1
ATOM 1684 O O . VAL A 1 205 ? -27.142 -0.879 44.352 1.00 66.44 205 VAL A O 1
ATOM 1687 N N . LEU A 1 206 ? -26.488 0.349 42.585 1.00 70.19 206 LEU A N 1
ATOM 1688 C CA . LEU A 1 206 ? -25.310 0.895 43.238 1.00 70.19 206 LEU A CA 1
ATOM 1689 C C . LEU A 1 206 ? -25.726 2.004 44.200 1.00 70.19 206 LEU A C 1
ATOM 1691 O O . LEU A 1 206 ? -26.517 2.883 43.851 1.00 70.19 206 LEU A O 1
ATOM 1695 N N . THR A 1 207 ? -25.147 2.001 45.397 1.00 80.56 207 THR A N 1
ATOM 1696 C CA . THR A 1 207 ? -25.170 3.190 46.251 1.00 80.56 207 THR A CA 1
ATOM 1697 C C . THR A 1 207 ? -24.366 4.316 45.596 1.00 80.56 207 THR A C 1
ATOM 1699 O O . THR A 1 207 ? -23.527 4.075 44.722 1.00 80.56 207 THR A O 1
ATOM 1702 N N . LEU A 1 208 ? -24.591 5.561 46.029 1.00 76.31 208 LEU A N 1
ATOM 1703 C CA . LEU A 1 208 ? -23.828 6.714 45.539 1.00 76.31 208 LEU A CA 1
ATOM 1704 C C . LEU A 1 208 ? -22.313 6.490 45.684 1.00 76.31 208 LEU A C 1
ATOM 1706 O O . LEU A 1 208 ? -21.562 6.755 44.749 1.00 76.31 208 LEU A O 1
ATOM 1710 N N . ASP A 1 209 ? -21.881 5.933 46.816 1.00 81.44 209 ASP A N 1
ATOM 1711 C CA . ASP A 1 209 ? -20.472 5.628 47.076 1.00 81.44 209 ASP A CA 1
ATOM 1712 C C . ASP A 1 209 ? -19.929 4.572 46.108 1.00 81.44 209 ASP A C 1
ATOM 1714 O O . ASP A 1 209 ? -18.856 4.745 45.530 1.00 81.44 209 ASP A O 1
ATOM 1718 N N . GLN A 1 210 ? -20.692 3.504 45.857 1.00 83.38 210 GLN A N 1
ATOM 1719 C CA . GLN A 1 210 ? -20.298 2.457 44.914 1.00 83.38 210 GLN A CA 1
ATOM 1720 C C . GLN A 1 210 ? -20.203 2.984 43.476 1.00 83.38 210 GLN A C 1
ATOM 1722 O O . GLN A 1 210 ? -19.271 2.627 42.753 1.00 83.38 210 GLN A O 1
ATOM 1727 N N . LEU A 1 211 ? -21.131 3.851 43.059 1.00 81.25 211 LEU A N 1
ATOM 1728 C CA . LEU A 1 211 ? -21.090 4.495 41.747 1.00 81.25 211 LEU A CA 1
ATOM 1729 C C . LEU A 1 211 ? -19.880 5.428 41.620 1.00 81.25 211 LEU A C 1
ATOM 1731 O O . LEU A 1 211 ? -19.169 5.373 40.615 1.00 81.25 211 LEU A O 1
ATOM 1735 N N . CYS A 1 212 ? -19.611 6.240 42.644 1.00 81.56 212 CYS A N 1
ATOM 1736 C CA . CYS A 1 212 ? -18.436 7.105 42.699 1.00 81.56 212 CYS A CA 1
ATOM 1737 C C . CYS A 1 212 ? -17.133 6.302 42.580 1.00 81.56 212 CYS A C 1
ATOM 1739 O O . CYS A 1 212 ? -16.257 6.677 41.802 1.00 81.56 212 CYS A O 1
ATOM 1741 N N . GLU A 1 213 ? -17.008 5.174 43.282 1.00 87.62 213 GLU A N 1
ATOM 1742 C CA . GLU A 1 213 ? -15.828 4.305 43.188 1.00 87.62 213 GLU A CA 1
ATOM 1743 C C . GLU A 1 213 ? -15.682 3.651 41.805 1.00 87.62 213 GLU A C 1
ATOM 1745 O O . GLU A 1 213 ? -14.584 3.620 41.238 1.00 87.62 213 GLU A O 1
ATOM 1750 N N . LYS A 1 214 ? -16.786 3.200 41.192 1.00 85.31 214 LYS A N 1
ATOM 1751 C CA . LYS A 1 214 ? -16.772 2.674 39.814 1.00 85.31 214 LYS A CA 1
ATOM 1752 C C . LYS A 1 214 ? -16.368 3.743 38.799 1.00 85.31 214 LYS A C 1
ATOM 1754 O O . LYS A 1 214 ? -15.538 3.463 37.930 1.00 85.31 214 LYS A O 1
ATOM 1759 N N . LEU A 1 215 ? -16.897 4.961 38.919 1.00 85.88 215 LEU A N 1
ATOM 1760 C CA . LEU A 1 215 ? -16.541 6.094 38.060 1.00 85.88 215 LEU A CA 1
ATOM 1761 C C . LEU A 1 215 ? -15.069 6.478 38.216 1.00 85.88 215 LEU A C 1
ATOM 1763 O O . LEU A 1 215 ? -14.375 6.588 37.211 1.00 85.88 215 LEU A O 1
ATOM 1767 N N . LYS A 1 216 ? -14.559 6.610 39.446 1.00 89.06 216 LYS A N 1
ATOM 1768 C CA . LYS A 1 216 ? -13.135 6.898 39.692 1.00 89.06 216 LYS A CA 1
ATOM 1769 C C . LYS A 1 216 ? -12.231 5.820 39.096 1.00 89.06 216 LYS A C 1
ATOM 1771 O O . LYS A 1 216 ? -11.284 6.138 38.381 1.00 89.06 216 LYS A O 1
ATOM 1776 N N . SER A 1 217 ? -12.539 4.546 39.350 1.00 89.50 217 SER A N 1
ATOM 1777 C CA . SER A 1 217 ? -11.742 3.422 38.850 1.00 89.50 217 SER A CA 1
ATOM 1778 C C . SER A 1 217 ? -11.740 3.348 37.319 1.00 89.50 217 SER A C 1
ATOM 1780 O O . SER A 1 217 ? -10.686 3.173 36.708 1.00 89.50 217 SER A O 1
ATOM 1782 N N . THR A 1 218 ? -12.898 3.511 36.674 1.00 90.00 218 THR A N 1
ATOM 1783 C CA . THR A 1 218 ? -12.989 3.484 35.203 1.00 90.00 218 THR A CA 1
ATOM 1784 C C . THR A 1 218 ? -12.398 4.727 34.549 1.00 90.00 218 THR A C 1
ATOM 1786 O O . THR A 1 218 ? -11.748 4.602 33.514 1.00 90.00 218 THR A O 1
ATOM 1789 N N . TRP A 1 219 ? -12.528 5.898 35.176 1.00 90.25 219 TRP A N 1
ATOM 1790 C CA . TRP A 1 219 ? -11.861 7.124 34.743 1.00 90.25 219 TRP A CA 1
ATOM 1791 C C . TRP A 1 219 ? -10.340 6.984 34.786 1.00 90.25 219 TRP A C 1
ATOM 1793 O O . TRP A 1 219 ? -9.673 7.308 33.808 1.00 90.25 219 TRP A O 1
ATOM 1803 N N . SER A 1 220 ? -9.795 6.431 35.872 1.00 93.38 220 SER A N 1
ATOM 1804 C CA . SER A 1 220 ? -8.356 6.183 35.998 1.00 93.38 220 SER A CA 1
ATOM 1805 C C . SER A 1 220 ? -7.844 5.237 34.907 1.00 93.38 220 SER A C 1
ATOM 1807 O O . SER A 1 220 ? -6.826 5.528 34.286 1.00 93.38 220 SER A O 1
ATOM 1809 N N . LYS A 1 221 ? -8.573 4.150 34.615 1.00 92.12 221 LYS A N 1
ATOM 1810 C CA . LYS A 1 221 ? -8.225 3.216 33.528 1.00 92.12 221 LYS A CA 1
ATOM 1811 C C . LYS A 1 221 ? -8.292 3.867 32.148 1.00 92.12 221 LYS A C 1
ATOM 1813 O O . LYS A 1 221 ? -7.437 3.616 31.308 1.00 92.12 221 LYS A O 1
ATOM 1818 N N . TYR A 1 222 ? -9.296 4.711 31.910 1.00 93.31 222 TYR A N 1
ATOM 1819 C CA . TYR A 1 222 ? -9.390 5.478 30.670 1.00 93.31 222 TYR A CA 1
ATOM 1820 C C . TYR A 1 222 ? -8.212 6.446 30.514 1.00 93.31 222 TYR A C 1
ATOM 1822 O O . TYR A 1 222 ? -7.625 6.515 29.439 1.00 93.31 222 TYR A O 1
ATOM 1830 N N . GLN A 1 223 ? -7.831 7.164 31.576 1.00 95.31 223 GLN A N 1
ATOM 1831 C CA . GLN A 1 223 ? -6.686 8.077 31.539 1.00 95.31 223 GLN A CA 1
ATOM 1832 C C . GLN A 1 223 ? -5.372 7.349 31.246 1.00 95.31 223 GLN A C 1
ATOM 1834 O O . GLN A 1 223 ? -4.579 7.836 30.443 1.00 95.31 223 GLN A O 1
ATOM 1839 N N . GLU A 1 224 ? -5.162 6.183 31.858 1.00 94.75 224 GLU A N 1
ATOM 1840 C CA . GLU A 1 224 ? -3.996 5.336 31.601 1.00 94.75 224 GLU A CA 1
ATOM 1841 C C . GLU A 1 224 ? -3.956 4.871 30.137 1.00 94.75 224 GLU A C 1
ATOM 1843 O O . GLU A 1 224 ? -2.969 5.115 29.442 1.00 94.75 224 GLU A O 1
ATOM 1848 N N . ALA A 1 225 ? -5.057 4.311 29.625 1.00 93.06 225 ALA A N 1
ATOM 1849 C CA . ALA A 1 225 ? -5.151 3.874 28.231 1.00 93.06 225 ALA A CA 1
ATOM 1850 C C . ALA A 1 225 ? -4.966 5.035 27.234 1.00 93.06 225 ALA A C 1
ATOM 1852 O O . ALA A 1 225 ? -4.278 4.897 26.224 1.00 93.06 225 ALA A O 1
ATOM 1853 N N . HIS A 1 226 ? -5.518 6.212 27.537 1.00 93.44 226 HIS A N 1
ATOM 1854 C CA . HIS A 1 226 ? -5.350 7.418 26.726 1.00 93.44 226 HIS A CA 1
ATOM 1855 C C . HIS A 1 226 ? -3.892 7.919 26.722 1.00 93.44 226 HIS A C 1
ATOM 1857 O O . HIS A 1 226 ? -3.387 8.360 25.689 1.00 93.44 226 HIS A O 1
ATOM 1863 N N . ALA A 1 227 ? -3.181 7.835 27.851 1.00 95.50 227 ALA A N 1
ATOM 1864 C CA . ALA A 1 227 ? -1.761 8.185 27.928 1.00 95.50 227 ALA A CA 1
ATOM 1865 C C . ALA A 1 227 ? -0.876 7.212 27.127 1.00 95.50 227 ALA A C 1
ATOM 1867 O O . ALA A 1 227 ? 0.050 7.648 26.431 1.00 95.50 227 ALA A O 1
ATOM 1868 N N . ILE A 1 228 ? -1.189 5.913 27.176 1.00 94.69 228 ILE A N 1
ATOM 1869 C CA . ILE A 1 228 ? -0.525 4.885 26.363 1.00 94.69 228 ILE A CA 1
ATOM 1870 C C . ILE A 1 228 ? -0.759 5.167 24.875 1.00 94.69 228 ILE A C 1
ATOM 1872 O O . ILE A 1 228 ? 0.206 5.244 24.114 1.00 94.69 228 ILE A O 1
ATOM 1876 N N . TYR A 1 229 ? -2.012 5.406 24.469 1.00 95.44 229 TYR A N 1
ATOM 1877 C CA . TYR A 1 229 ? -2.353 5.761 23.090 1.00 95.44 229 TYR A CA 1
ATOM 1878 C C . TYR A 1 229 ? -1.564 6.981 22.600 1.00 95.44 229 TYR A C 1
ATOM 1880 O O . TYR A 1 229 ? -0.931 6.909 21.551 1.00 95.44 229 TYR A O 1
ATOM 1888 N N . ASN A 1 230 ? -1.525 8.072 23.371 1.00 94.94 230 ASN A N 1
ATOM 1889 C CA . ASN A 1 230 ? -0.795 9.281 22.976 1.00 94.94 230 ASN A CA 1
ATOM 1890 C C . ASN A 1 230 ? 0.710 9.040 22.822 1.00 94.94 230 ASN A C 1
ATOM 1892 O O . ASN A 1 230 ? 1.339 9.594 21.921 1.00 94.94 230 ASN A O 1
ATOM 1896 N N . THR A 1 231 ? 1.292 8.206 23.687 1.00 95.75 231 THR A N 1
ATOM 1897 C CA . THR A 1 231 ? 2.696 7.798 23.561 1.00 95.7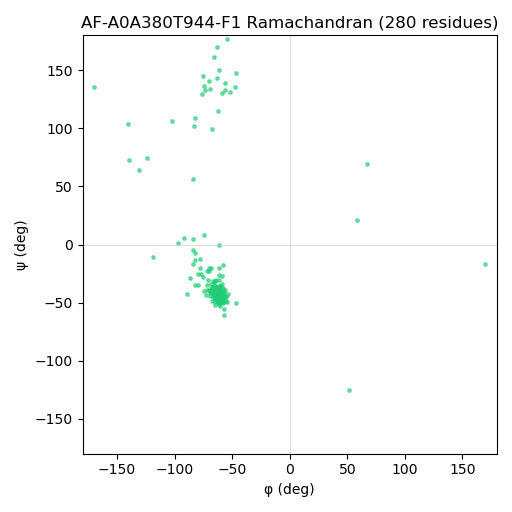5 231 THR A CA 1
ATOM 1898 C C . THR A 1 231 ? 2.921 7.054 22.246 1.00 95.75 231 THR A C 1
ATOM 1900 O O . THR A 1 231 ? 3.813 7.418 21.480 1.00 95.75 231 THR A O 1
ATOM 1903 N N . LYS A 1 232 ? 2.069 6.068 21.941 1.00 93.38 232 LYS A N 1
ATOM 1904 C CA . LYS A 1 232 ? 2.156 5.270 20.711 1.00 93.38 232 LYS A CA 1
ATOM 1905 C C . LYS A 1 232 ? 1.896 6.080 19.446 1.00 93.38 232 LYS A C 1
ATOM 1907 O O . LYS A 1 232 ? 2.609 5.913 18.461 1.00 93.38 232 LYS A O 1
ATOM 1912 N N . ASP A 1 233 ? 0.943 7.002 19.473 1.00 95.31 233 ASP A N 1
ATOM 1913 C CA . ASP A 1 233 ? 0.694 7.911 18.355 1.00 95.31 233 ASP A CA 1
ATOM 1914 C C . ASP A 1 233 ? 1.902 8.832 18.107 1.00 95.31 233 ASP A C 1
ATOM 1916 O O . ASP A 1 233 ? 2.353 8.998 16.973 1.00 95.31 233 ASP A O 1
ATOM 1920 N N . GLY A 1 234 ? 2.524 9.338 19.178 1.00 94.75 234 GLY A N 1
ATOM 1921 C CA . GLY A 1 234 ? 3.777 10.087 19.098 1.00 94.75 234 GLY A CA 1
ATOM 1922 C C . GLY A 1 234 ? 4.942 9.279 18.508 1.00 94.75 234 GLY A C 1
ATOM 1923 O O . GLY A 1 234 ? 5.710 9.812 17.705 1.00 94.75 234 GLY A O 1
ATOM 1924 N N . GLU A 1 235 ? 5.079 8.001 18.873 1.00 94.31 235 GLU A N 1
ATOM 1925 C CA . GLU A 1 235 ? 6.077 7.082 18.302 1.00 94.31 235 GLU A CA 1
ATOM 1926 C C . GLU A 1 235 ? 5.858 6.862 16.799 1.00 94.31 235 GLU A C 1
ATOM 1928 O O . GLU A 1 235 ? 6.811 6.974 16.022 1.00 94.31 235 GLU A O 1
ATOM 1933 N N . VAL A 1 236 ? 4.610 6.629 16.375 1.00 94.31 236 VAL A N 1
ATOM 1934 C CA . VAL A 1 236 ? 4.250 6.486 14.955 1.00 94.31 236 VAL A CA 1
ATOM 1935 C C . VAL A 1 236 ? 4.604 7.753 14.178 1.00 94.31 236 VAL A C 1
ATOM 1937 O O . VAL A 1 236 ? 5.316 7.667 13.178 1.00 94.31 236 VAL A O 1
ATOM 1940 N N . ASN A 1 237 ? 4.204 8.928 14.667 1.00 93.81 237 ASN A N 1
ATOM 1941 C CA . ASN A 1 237 ? 4.470 10.205 13.998 1.00 93.81 237 ASN A CA 1
ATOM 1942 C C . ASN A 1 237 ? 5.979 10.476 13.836 1.00 93.81 237 ASN A C 1
ATOM 1944 O O . ASN A 1 237 ? 6.437 10.949 12.789 1.00 93.81 237 ASN A O 1
ATOM 1948 N N . ARG A 1 238 ? 6.786 10.138 14.853 1.00 94.44 238 ARG A N 1
ATOM 1949 C CA . ARG A 1 238 ? 8.255 10.224 14.769 1.00 94.44 238 ARG A CA 1
ATOM 1950 C C . ARG A 1 238 ? 8.818 9.250 13.734 1.00 94.44 238 ARG A C 1
ATOM 1952 O O . ARG A 1 238 ? 9.646 9.668 12.925 1.00 94.44 238 ARG A O 1
ATOM 1959 N N . CYS A 1 239 ? 8.360 7.996 13.734 1.00 93.00 239 CYS A N 1
ATOM 1960 C CA . CYS A 1 239 ? 8.784 6.984 12.762 1.00 93.00 239 CYS A CA 1
ATOM 1961 C C . CYS A 1 239 ? 8.467 7.426 11.326 1.00 93.00 239 CYS A C 1
ATOM 1963 O O . CYS A 1 239 ? 9.336 7.392 10.457 1.00 93.00 239 CYS A O 1
ATOM 1965 N N . GLU A 1 240 ? 7.256 7.931 11.080 1.00 92.31 240 GLU A N 1
ATOM 1966 C CA . GLU A 1 240 ? 6.839 8.415 9.760 1.00 92.31 240 GLU A CA 1
ATOM 1967 C C . GLU A 1 240 ? 7.672 9.611 9.288 1.00 92.31 240 GLU A C 1
ATOM 1969 O O . GLU A 1 240 ? 8.091 9.658 8.129 1.00 92.31 240 GLU A O 1
ATOM 1974 N N . THR A 1 241 ? 7.993 10.538 10.192 1.00 94.19 241 THR A N 1
ATOM 1975 C CA . THR A 1 241 ? 8.863 11.685 9.888 1.00 94.19 241 THR A CA 1
ATOM 1976 C C . THR A 1 241 ? 10.281 11.232 9.516 1.00 94.19 241 THR A C 1
ATOM 1978 O O . THR A 1 241 ? 10.868 11.714 8.540 1.00 94.19 241 THR A O 1
ATOM 1981 N N . GLN A 1 242 ? 10.843 10.276 10.261 1.00 92.00 242 GLN A N 1
ATOM 1982 C CA . GLN A 1 242 ? 12.157 9.699 9.961 1.00 92.00 242 GLN A CA 1
ATOM 1983 C C . GLN A 1 242 ? 12.152 8.948 8.625 1.00 92.00 242 GLN A C 1
ATOM 1985 O O . GLN A 1 242 ? 13.084 9.095 7.829 1.00 92.00 242 GLN A O 1
ATOM 1990 N N . LEU A 1 243 ? 11.093 8.185 8.348 1.00 92.00 243 LEU A N 1
ATOM 1991 C CA . LEU A 1 243 ? 10.923 7.460 7.094 1.00 92.00 243 LEU A CA 1
ATOM 1992 C C . LEU A 1 243 ? 10.846 8.418 5.899 1.00 92.00 243 LEU A C 1
ATOM 1994 O O . LEU A 1 243 ? 11.533 8.204 4.900 1.00 92.00 243 LEU A O 1
ATOM 1998 N N . ALA A 1 244 ? 10.070 9.498 6.011 1.00 92.88 244 ALA A N 1
ATOM 1999 C CA . ALA A 1 244 ? 9.989 10.533 4.981 1.00 92.88 244 ALA A CA 1
ATOM 2000 C C . ALA A 1 244 ? 11.359 11.183 4.721 1.00 92.88 244 ALA A C 1
ATOM 2002 O O . ALA A 1 244 ? 11.764 11.349 3.570 1.00 92.88 244 ALA A O 1
ATOM 2003 N N . THR A 1 245 ? 12.113 11.468 5.787 1.00 91.75 245 THR A N 1
ATOM 2004 C CA . THR A 1 245 ? 13.467 12.031 5.690 1.00 91.75 245 THR A CA 1
ATOM 2005 C C . THR A 1 245 ? 14.417 11.084 4.952 1.00 91.75 245 THR A C 1
ATOM 2007 O O . THR A 1 245 ? 15.119 11.506 4.037 1.00 91.75 245 THR A O 1
ATOM 2010 N N . LYS A 1 246 ? 14.415 9.787 5.287 1.00 88.25 246 LYS A N 1
ATOM 2011 C CA . LYS A 1 246 ? 15.255 8.790 4.601 1.00 88.25 246 LYS A CA 1
ATOM 2012 C C . LYS A 1 246 ? 14.868 8.586 3.137 1.00 88.25 246 LYS A C 1
ATOM 2014 O O . LYS A 1 246 ? 15.759 8.416 2.309 1.00 88.25 246 LYS A O 1
ATOM 2019 N N . LYS A 1 247 ? 13.575 8.627 2.802 1.00 91.62 247 LYS A N 1
ATOM 2020 C CA . LYS A 1 247 ? 13.112 8.559 1.404 1.00 91.62 247 LYS A CA 1
ATOM 2021 C C . LYS A 1 247 ? 13.612 9.754 0.594 1.00 91.62 247 LYS A C 1
ATOM 2023 O O . LYS A 1 247 ? 14.195 9.560 -0.467 1.00 91.62 247 LYS A O 1
ATOM 2028 N N . SER A 1 248 ? 13.482 10.961 1.144 1.00 89.75 248 SER A N 1
ATOM 2029 C CA . SER A 1 248 ? 14.033 12.179 0.539 1.00 89.75 248 SER A CA 1
ATOM 2030 C C . 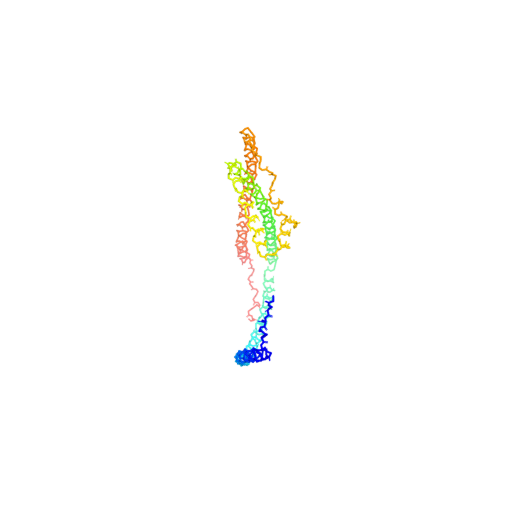SER A 1 248 ? 15.557 12.099 0.366 1.00 89.75 248 SER A C 1
ATOM 2032 O O . SER A 1 248 ? 16.081 12.422 -0.700 1.00 89.75 248 SER A O 1
ATOM 2034 N N . GLN A 1 249 ? 16.278 11.578 1.368 1.00 86.06 249 GLN A N 1
ATOM 2035 C CA . GLN A 1 249 ? 17.724 11.364 1.275 1.00 86.06 249 GLN A CA 1
ATOM 2036 C C . GLN A 1 249 ? 18.093 10.401 0.137 1.00 86.06 249 GLN A C 1
ATOM 2038 O O . GLN A 1 249 ? 18.990 10.708 -0.640 1.00 86.06 249 GLN A O 1
ATOM 2043 N N . LEU A 1 250 ? 17.382 9.276 -0.012 1.00 87.62 250 LEU A N 1
ATOM 2044 C CA . LEU A 1 250 ? 17.617 8.329 -1.108 1.00 87.62 250 LEU A CA 1
ATOM 2045 C C . LEU A 1 250 ? 17.418 8.988 -2.481 1.00 87.62 250 LEU A C 1
ATOM 2047 O O . LEU A 1 250 ? 18.231 8.781 -3.382 1.00 87.62 250 LEU A O 1
ATOM 2051 N N . GLU A 1 251 ? 16.360 9.780 -2.650 1.00 89.81 251 GLU A N 1
ATOM 2052 C CA . GLU A 1 251 ? 16.113 10.508 -3.900 1.00 89.81 251 GLU A CA 1
ATOM 2053 C C . GLU A 1 251 ? 17.218 11.528 -4.191 1.00 89.81 251 GLU A C 1
ATOM 2055 O O . GLU A 1 251 ? 17.690 11.641 -5.327 1.00 89.81 251 GLU A O 1
ATOM 2060 N N . GLN A 1 252 ? 17.660 12.260 -3.168 1.00 86.94 252 GLN A N 1
ATOM 2061 C CA . GLN A 1 252 ? 18.741 13.225 -3.312 1.00 86.94 252 GLN A CA 1
ATOM 2062 C C . GLN A 1 252 ? 20.072 12.536 -3.636 1.00 86.94 252 GLN A C 1
ATOM 2064 O O . GLN A 1 252 ? 20.805 13.015 -4.501 1.00 86.94 252 GLN A O 1
ATOM 2069 N N . ASP A 1 253 ? 20.368 11.398 -3.011 1.00 81.62 253 ASP A N 1
ATOM 2070 C CA . ASP A 1 253 ? 21.576 10.614 -3.278 1.00 81.62 253 ASP A CA 1
ATOM 2071 C C . ASP A 1 253 ? 21.572 10.039 -4.697 1.00 81.62 253 ASP A C 1
ATOM 2073 O O . ASP A 1 253 ? 22.602 10.071 -5.369 1.00 81.62 253 ASP A O 1
ATOM 2077 N N . GLN A 1 254 ? 20.416 9.612 -5.212 1.00 83.62 254 GLN A N 1
ATOM 2078 C CA . GLN A 1 254 ? 20.265 9.192 -6.611 1.00 83.62 254 GLN A CA 1
ATOM 2079 C C . GLN A 1 254 ? 20.489 10.346 -7.599 1.00 83.62 254 GLN A C 1
ATOM 2081 O O . GLN A 1 254 ? 21.179 10.174 -8.605 1.00 83.62 254 GLN A O 1
ATOM 2086 N N . LYS A 1 255 ? 19.970 11.544 -7.309 1.00 86.69 255 LYS A N 1
ATOM 2087 C CA . LYS A 1 255 ? 20.221 12.735 -8.143 1.00 86.69 255 LYS A CA 1
ATOM 2088 C C . LYS A 1 255 ? 21.689 13.158 -8.097 1.00 86.69 255 LYS A C 1
ATOM 2090 O O . LYS A 1 255 ? 22.297 13.438 -9.131 1.00 86.69 255 LYS A O 1
ATOM 2095 N N . ASN A 1 256 ? 22.276 13.180 -6.902 1.00 81.31 256 ASN A N 1
ATOM 2096 C CA . ASN A 1 256 ? 23.684 13.504 -6.696 1.00 81.31 256 ASN A CA 1
ATOM 2097 C C . ASN A 1 256 ? 24.597 12.485 -7.387 1.00 81.31 256 ASN A C 1
ATOM 2099 O O . ASN A 1 256 ? 25.622 12.874 -7.944 1.00 81.31 256 ASN A O 1
ATOM 2103 N N . LEU A 1 257 ? 24.222 11.203 -7.383 1.00 76.69 257 LEU A N 1
ATOM 2104 C CA . LEU A 1 257 ? 24.906 10.138 -8.110 1.00 76.69 257 LEU A CA 1
ATOM 2105 C C . LEU A 1 257 ? 24.973 10.446 -9.599 1.00 76.69 257 LEU A C 1
ATOM 2107 O O . LEU A 1 257 ? 26.061 10.483 -10.175 1.00 76.69 257 LEU A O 1
ATOM 2111 N N . GLU A 1 258 ? 23.819 10.683 -10.213 1.00 79.75 258 GLU A N 1
ATOM 2112 C CA . GLU A 1 258 ? 23.744 10.932 -11.645 1.00 79.75 258 GLU A CA 1
ATOM 2113 C C . GLU A 1 258 ? 24.560 12.177 -12.023 1.00 79.75 258 GLU A C 1
ATOM 2115 O O . GLU A 1 258 ? 25.345 12.156 -12.974 1.00 79.75 258 GLU A O 1
ATOM 2120 N N . ALA A 1 259 ? 24.463 13.239 -11.218 1.00 83.50 259 ALA A N 1
ATOM 2121 C CA . ALA A 1 259 ? 25.239 14.458 -11.405 1.00 83.50 259 ALA A CA 1
ATOM 2122 C C . ALA A 1 259 ? 26.754 14.240 -11.229 1.00 83.50 259 ALA A C 1
ATOM 2124 O O . ALA A 1 259 ? 27.546 14.758 -12.018 1.00 83.50 259 ALA A O 1
ATOM 2125 N N . ASN A 1 260 ? 27.179 13.474 -10.220 1.00 77.75 260 ASN A N 1
ATOM 2126 C CA . ASN A 1 260 ? 28.592 13.194 -9.953 1.00 77.75 260 ASN A CA 1
ATOM 2127 C C . ASN A 1 260 ? 29.212 12.281 -11.013 1.00 77.75 260 ASN A C 1
ATOM 2129 O O . ASN A 1 260 ? 30.352 12.525 -11.407 1.00 77.75 260 ASN A O 1
ATOM 2133 N N . ILE A 1 261 ? 28.479 11.270 -11.495 1.00 74.06 261 ILE A N 1
ATOM 2134 C CA . ILE A 1 261 ? 28.906 10.439 -12.627 1.00 74.06 261 ILE A CA 1
ATOM 2135 C C . ILE A 1 261 ? 29.087 11.325 -13.853 1.00 74.06 261 ILE A C 1
ATOM 2137 O O . ILE A 1 261 ? 30.172 11.346 -14.423 1.00 74.06 261 ILE A O 1
ATOM 2141 N N . ARG A 1 262 ? 28.073 12.120 -14.217 1.00 79.75 262 ARG A N 1
ATOM 2142 C CA . ARG A 1 262 ? 28.154 13.029 -15.371 1.00 79.75 262 ARG A CA 1
ATOM 2143 C C . ARG A 1 262 ? 29.355 13.972 -15.266 1.00 79.75 262 ARG A C 1
ATOM 2145 O O . ARG A 1 262 ? 30.089 14.119 -16.237 1.00 79.75 262 ARG A O 1
ATOM 2152 N N . ARG A 1 263 ? 29.596 14.565 -14.090 1.00 80.81 263 ARG A N 1
ATOM 2153 C CA . ARG A 1 263 ? 30.728 15.479 -13.866 1.00 80.81 263 ARG A CA 1
ATOM 2154 C C . ARG A 1 263 ? 32.081 14.774 -13.990 1.00 80.81 263 ARG A C 1
ATOM 2156 O O . ARG A 1 263 ? 32.910 15.216 -14.775 1.00 80.81 263 ARG A O 1
ATOM 2163 N N . LYS A 1 264 ? 32.283 13.657 -13.282 1.00 73.06 264 LYS A N 1
ATOM 2164 C CA . LYS A 1 264 ? 33.545 12.897 -13.335 1.00 73.06 264 LYS A CA 1
ATOM 2165 C C . LYS A 1 264 ? 33.817 12.326 -14.723 1.00 73.06 264 LYS A C 1
ATOM 2167 O O . LYS A 1 264 ? 34.963 12.309 -15.150 1.00 73.06 264 LYS A O 1
ATOM 2172 N N . LEU A 1 265 ? 32.784 11.891 -15.445 1.00 69.19 265 LEU A N 1
ATOM 2173 C CA . LEU A 1 265 ? 32.923 11.436 -16.829 1.00 69.19 265 LEU A CA 1
ATOM 2174 C C . LEU A 1 265 ? 33.322 12.581 -17.769 1.00 69.19 265 LEU A C 1
ATOM 2176 O O . LEU A 1 265 ? 34.169 12.376 -18.633 1.00 69.19 265 LEU A O 1
ATOM 2180 N N . MET A 1 266 ? 32.778 13.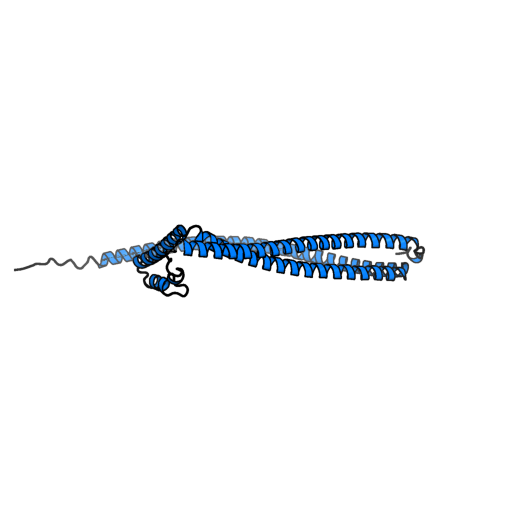789 -17.585 1.00 76.12 266 MET A N 1
ATOM 2181 C CA . MET A 1 266 ? 33.217 14.966 -18.346 1.00 76.12 266 MET A CA 1
ATOM 2182 C C . MET A 1 266 ? 34.660 15.377 -18.027 1.00 76.12 266 MET A C 1
ATOM 2184 O O . MET A 1 266 ? 35.362 15.836 -18.922 1.00 76.12 266 MET A O 1
ATOM 2188 N N . GLU A 1 267 ? 35.101 15.236 -16.776 1.00 75.06 267 GLU A N 1
ATOM 2189 C CA . GLU A 1 267 ? 36.486 15.507 -16.367 1.00 75.06 267 GLU A CA 1
ATOM 2190 C C . GLU A 1 267 ? 37.449 14.483 -16.983 1.00 75.06 267 GLU A C 1
ATOM 2192 O O . GLU A 1 267 ? 38.414 14.865 -17.635 1.00 75.06 267 GLU A O 1
ATOM 2197 N N . LEU A 1 268 ? 37.127 13.191 -16.886 1.00 66.62 268 LEU A N 1
ATOM 2198 C CA . LEU A 1 268 ? 37.926 12.106 -17.464 1.00 66.62 268 LEU A CA 1
ATOM 2199 C C . LEU A 1 268 ? 37.970 12.142 -19.000 1.00 66.62 268 LEU A C 1
ATOM 2201 O O . LEU A 1 268 ? 38.973 11.757 -19.592 1.00 66.62 268 LEU A O 1
ATOM 2205 N N . GLY A 1 269 ? 36.909 12.628 -19.652 1.00 61.88 269 GLY A N 1
ATOM 2206 C CA . GLY A 1 269 ? 36.860 12.802 -21.105 1.00 61.88 269 GLY A CA 1
ATOM 2207 C C . GLY A 1 269 ? 37.754 13.927 -21.638 1.00 61.88 269 GLY A C 1
ATOM 2208 O O . GLY A 1 269 ? 38.095 13.906 -22.817 1.00 61.88 269 GLY A O 1
ATOM 2209 N N . ARG A 1 270 ? 38.166 14.892 -20.800 1.00 61.75 270 ARG A N 1
ATOM 2210 C CA . ARG A 1 270 ? 39.136 15.934 -21.196 1.00 61.75 270 ARG A CA 1
ATOM 2211 C C . ARG A 1 270 ? 40.576 15.424 -21.229 1.00 61.75 270 ARG A C 1
ATOM 2213 O O . ARG A 1 270 ? 41.373 15.968 -21.983 1.00 61.75 270 ARG A O 1
ATOM 2220 N N . ASP A 1 271 ? 40.872 14.384 -20.453 1.00 56.88 271 ASP A N 1
ATOM 2221 C CA . ASP A 1 271 ? 42.202 13.773 -20.347 1.00 56.88 271 ASP A CA 1
ATOM 2222 C C . ASP A 1 271 ? 42.363 12.530 -21.248 1.00 56.88 271 ASP A C 1
ATOM 2224 O O . ASP A 1 271 ? 43.414 11.885 -21.247 1.00 56.88 271 ASP A O 1
ATOM 2228 N N . ALA A 1 272 ? 41.328 12.164 -22.014 1.00 53.69 272 ALA A N 1
ATOM 2229 C CA . ALA A 1 272 ? 41.364 11.008 -22.902 1.00 53.69 272 ALA A CA 1
ATOM 2230 C C . ALA A 1 272 ? 42.228 11.294 -24.152 1.00 53.69 272 ALA A C 1
ATOM 2232 O O . ALA A 1 272 ? 42.060 12.342 -24.785 1.00 53.69 272 ALA A O 1
ATOM 2233 N N . PRO A 1 273 ? 43.141 10.383 -24.547 1.00 55.56 273 PRO A N 1
ATOM 2234 C CA . PRO A 1 273 ? 43.920 10.542 -25.770 1.00 55.56 273 PRO A CA 1
ATOM 2235 C C . PRO A 1 273 ? 42.997 10.594 -27.003 1.00 55.56 273 PRO A C 1
ATOM 2237 O O . PRO A 1 273 ? 41.924 9.984 -26.991 1.00 55.56 273 PRO A O 1
ATOM 2240 N N . PRO A 1 274 ? 43.390 11.308 -28.077 1.00 54.94 274 PRO A N 1
ATOM 2241 C CA . PRO A 1 274 ? 42.590 11.385 -29.294 1.00 54.94 274 PRO A CA 1
ATOM 2242 C C . PRO A 1 274 ? 42.310 9.981 -29.835 1.00 54.94 274 PRO A C 1
ATOM 2244 O O . PRO A 1 274 ? 43.191 9.117 -29.823 1.00 54.94 274 PRO A O 1
ATOM 2247 N N . ALA A 1 275 ? 41.075 9.765 -30.295 1.00 51.94 275 ALA A N 1
ATOM 2248 C CA . ALA A 1 275 ? 40.628 8.472 -30.794 1.00 51.94 275 ALA A CA 1
ATOM 2249 C C . ALA A 1 275 ? 41.610 7.935 -31.855 1.00 51.94 275 ALA A C 1
ATOM 2251 O O . ALA A 1 275 ? 41.979 8.682 -32.770 1.00 51.94 275 ALA A O 1
ATOM 2252 N N . PRO A 1 276 ? 42.046 6.665 -31.760 1.00 49.31 276 PRO A N 1
ATOM 2253 C CA . PRO A 1 276 ? 42.922 6.082 -32.763 1.00 49.31 276 PRO A CA 1
ATOM 2254 C C . PRO A 1 276 ? 42.236 6.135 -34.132 1.00 49.31 276 PRO A C 1
ATOM 2256 O O . PRO A 1 276 ? 41.083 5.732 -34.295 1.00 49.31 276 PRO A O 1
ATOM 2259 N N . THR A 1 277 ? 42.967 6.638 -35.126 1.00 50.28 277 THR A N 1
ATOM 2260 C CA . THR A 1 277 ? 42.519 6.961 -36.493 1.00 50.28 277 THR A CA 1
ATOM 2261 C C . THR A 1 277 ? 41.994 5.764 -37.297 1.00 50.28 277 THR A C 1
ATOM 2263 O O . THR A 1 277 ? 41.589 5.915 -38.447 1.00 50.28 277 THR A O 1
ATOM 2266 N N . THR A 1 278 ? 41.986 4.565 -36.721 1.00 48.62 278 THR A N 1
ATOM 2267 C CA . THR A 1 278 ? 41.610 3.309 -37.377 1.00 48.62 278 THR A CA 1
ATOM 2268 C C . THR A 1 278 ? 40.108 3.025 -37.401 1.00 48.62 278 THR A C 1
ATOM 2270 O O . THR A 1 278 ? 39.700 2.076 -38.060 1.00 48.62 278 THR A O 1
ATOM 2273 N N . TYR A 1 279 ? 39.265 3.845 -36.765 1.00 45.66 279 TYR A N 1
ATOM 2274 C CA . TYR A 1 279 ? 37.804 3.661 -36.796 1.00 45.66 279 TYR A CA 1
ATOM 2275 C C . TYR A 1 279 ? 37.083 4.425 -37.924 1.00 45.66 279 TYR A C 1
ATOM 2277 O O . TYR A 1 279 ? 35.863 4.372 -38.016 1.00 45.66 279 TYR A O 1
ATOM 2285 N N . ALA A 1 280 ? 37.811 5.089 -38.831 1.00 38.81 280 ALA A N 1
ATOM 2286 C CA . ALA A 1 280 ? 37.231 5.856 -39.944 1.00 38.81 280 ALA A CA 1
ATOM 2287 C C . ALA A 1 280 ? 36.662 5.002 -41.104 1.00 38.81 280 ALA A C 1
ATOM 2289 O O . ALA A 1 280 ? 36.312 5.540 -42.150 1.00 38.81 280 ALA A O 1
ATOM 2290 N N . THR A 1 281 ? 36.586 3.677 -40.960 1.00 44.75 281 THR A N 1
ATOM 2291 C CA . THR A 1 281 ? 36.018 2.776 -41.980 1.00 44.75 281 THR A CA 1
ATOM 2292 C C . THR A 1 281 ? 35.168 1.681 -41.338 1.00 44.75 281 THR A C 1
ATOM 2294 O O . THR A 1 281 ? 35.561 0.518 -41.297 1.00 44.75 281 THR A O 1
ATOM 2297 N N . ARG A 1 282 ? 33.984 2.043 -40.840 1.00 38.44 282 ARG A N 1
ATOM 2298 C CA . ARG A 1 282 ? 32.833 1.136 -40.731 1.00 38.44 282 ARG A CA 1
ATOM 2299 C C . ARG A 1 282 ? 31.541 1.892 -40.981 1.00 38.44 282 ARG A C 1
ATOM 2301 O O . ARG A 1 282 ? 31.431 3.025 -40.471 1.00 38.44 282 ARG A O 1
#